Protein AF-A0A7W0VXK1-F1 (afdb_monomer)

Secondary structure (DSSP, 8-state):
---------------EEEEEEE---EEETTEEEE--TTS--EEEEGGG-SEEEEETTEEEEEETTEEEEEEESS-HHHHHHHHHHHGGGSTTPPP-SHHHHHHHHHHHHHHHHHHHTT-SS--PPPSEEETTEEEEEETTEEEETTTEEEEHHHHHHHHHTT-EEEEGGGEEEEHHHHHHHHHHHTS-HHHHHHHHHHHHHHHHHHHHHHHHHHHHS----

Sequence (221 aa):
MKGSYRKMGCDLPGQIYSVLPLSHVRAQGPWLTIAPRGGAVVRLDVRCLDHVVVGERGIELEAEGVVISLHLADDDEAIRNVANRLAPYTRTACIRTSEVYEDAKRLLEEHERCEAVGTSTPSRPPELLVETEVVSVIGEHLVVGESVAFLITEVNEYAIHGANLPLPGGRLLQAALARLVVVTAGRKTSETRAVLSRRIAAYEANALDATNSRSRDEPER

Solvent-accessible surface area (backbone atoms only — not comparable to full-atom values): 12312 Å² total; per-residue (Å²): 137,84,85,75,81,74,82,72,85,75,91,59,95,44,59,74,32,63,45,73,76,34,40,73,72,43,60,58,71,51,30,42,34,38,40,36,87,92,42,47,40,33,36,35,34,39,53,67,21,45,42,45,42,74,47,98,60,28,40,31,41,28,38,92,64,36,34,35,39,43,27,46,73,63,54,74,64,61,45,45,51,37,32,64,62,33,27,54,47,11,60,72,38,71,51,87,48,68,71,51,44,55,52,51,49,53,52,52,52,49,50,53,52,23,60,74,72,68,46,90,67,53,92,61,77,60,50,31,28,52,70,85,29,44,45,47,73,59,88,71,26,41,29,46,50,94,82,43,74,42,47,50,69,56,41,49,54,34,19,77,69,52,33,61,45,82,41,86,93,77,29,50,43,54,14,52,67,55,45,51,54,59,56,50,64,74,57,54,68,68,56,56,49,52,50,52,51,52,43,52,52,54,38,54,51,53,54,50,54,57,50,59,54,57,66,69,72,61,74,91,124

Radius of gyration: 19.41 Å; Cα contacts (8 Å, |Δi|>4): 362; chains: 1; bounding box: 37×44×73 Å

Foldseek 3Di:
DDDPPPCPDPPDPAAEFEADEFEDWADDQQWTWTDRVVAFIKIARQQLFQFWDADPQAIWTHHPSHIYGHHYPDDPVRRHVRRVNNGCSYLNHANDDVSSLVVLVVVLVQLVVCVVVVPPDRPPDQRMAGNNWGFADDPQWTDTHDPDIDGLVVLVVCRSVQHWDQDPPRHTHGSSSSVSRVRSNPDDSVVSSVSSVVSSVVVVVVVVVVVVVVVVPDDDD

Structure (mmCIF, N/CA/C/O backbone):
data_AF-A0A7W0VXK1-F1
#
_entry.id   AF-A0A7W0VXK1-F1
#
loop_
_atom_site.group_PDB
_atom_site.id
_atom_site.type_symbol
_atom_site.label_atom_id
_atom_site.label_alt_id
_atom_site.label_comp_id
_atom_site.label_asym_id
_atom_site.label_entity_id
_atom_site.label_seq_id
_atom_site.pdbx_PDB_ins_code
_atom_site.Cartn_x
_atom_site.Cartn_y
_atom_site.Cartn_z
_atom_site.occupancy
_atom_site.B_iso_or_equiv
_atom_site.auth_seq_id
_atom_site.auth_comp_id
_atom_site.auth_asym_id
_atom_site.auth_atom_id
_atom_site.pdbx_PDB_model_num
ATOM 1 N N . MET A 1 1 ? 4.353 -22.449 23.268 1.00 32.72 1 MET A N 1
ATOM 2 C CA . MET A 1 1 ? 3.055 -22.556 22.567 1.00 32.72 1 MET A CA 1
ATOM 3 C C . MET A 1 1 ? 3.185 -21.861 21.216 1.00 32.72 1 MET A C 1
ATOM 5 O O . MET A 1 1 ? 3.319 -20.648 21.189 1.00 32.72 1 MET A O 1
ATOM 9 N N . LYS A 1 2 ? 3.277 -22.617 20.113 1.00 30.44 2 LYS A N 1
ATOM 10 C CA . LYS A 1 2 ? 3.387 -22.073 18.747 1.00 30.44 2 LYS A CA 1
ATOM 11 C C . LYS A 1 2 ? 1.976 -21.966 18.163 1.00 30.44 2 LYS A C 1
ATOM 13 O O . LYS A 1 2 ? 1.366 -22.988 17.866 1.00 30.44 2 LYS A O 1
ATOM 18 N N . GLY A 1 3 ? 1.448 -20.748 18.060 1.00 27.75 3 GLY A N 1
ATOM 19 C CA . GLY A 1 3 ? 0.168 -20.477 17.404 1.00 27.75 3 GLY A CA 1
ATOM 20 C C . GLY A 1 3 ? 0.320 -20.607 15.893 1.00 27.75 3 GLY A C 1
ATOM 21 O O . GLY A 1 3 ? 0.751 -19.672 15.228 1.00 27.75 3 GLY A O 1
ATOM 22 N N . SER A 1 4 ? 0.015 -21.791 15.368 1.00 27.22 4 SER A N 1
ATOM 23 C CA . SER A 1 4 ? -0.123 -22.040 13.935 1.00 27.22 4 SER A CA 1
ATOM 24 C C . SER A 1 4 ? -1.417 -21.372 13.469 1.00 27.22 4 SER A C 1
ATOM 26 O O . SER A 1 4 ? -2.509 -21.863 13.756 1.00 27.22 4 SER A O 1
ATOM 28 N N . TYR A 1 5 ? -1.305 -20.225 12.796 1.00 33.69 5 TYR A N 1
ATOM 29 C CA . TYR A 1 5 ? -2.417 -19.677 12.026 1.00 33.69 5 TYR A CA 1
ATOM 30 C C . TYR A 1 5 ? -2.682 -20.647 10.873 1.00 33.69 5 TYR A C 1
ATOM 32 O O . TYR A 1 5 ? -1.953 -20.678 9.883 1.00 33.69 5 TYR A O 1
ATOM 40 N N . ARG A 1 6 ? -3.693 -21.507 11.044 1.00 33.69 6 ARG A N 1
ATOM 41 C CA . ARG A 1 6 ? -4.219 -22.336 9.961 1.00 33.69 6 ARG A CA 1
ATOM 42 C C . ARG A 1 6 ? -4.738 -21.401 8.877 1.00 33.69 6 ARG A C 1
ATOM 44 O O . ARG A 1 6 ? -5.674 -20.642 9.116 1.00 33.69 6 ARG A O 1
ATOM 51 N N . LYS A 1 7 ? -4.119 -21.501 7.703 1.00 38.12 7 LYS A N 1
ATOM 52 C CA . LYS A 1 7 ? -4.617 -21.026 6.413 1.00 38.12 7 LYS A CA 1
ATOM 53 C C . LYS A 1 7 ? -6.006 -21.655 6.218 1.00 38.12 7 LYS A C 1
ATOM 55 O O . LYS A 1 7 ? -6.118 -22.813 5.826 1.00 38.12 7 LYS A O 1
ATOM 60 N N . MET A 1 8 ? -7.058 -20.953 6.636 1.00 31.88 8 MET A N 1
ATOM 61 C CA . MET A 1 8 ? -8.423 -21.267 6.220 1.00 31.88 8 MET A CA 1
ATOM 62 C C . MET A 1 8 ? -8.490 -20.856 4.756 1.00 31.88 8 MET A C 1
ATOM 64 O O . MET A 1 8 ? -8.198 -19.708 4.434 1.00 31.88 8 MET A O 1
ATOM 68 N N . GLY A 1 9 ? -8.734 -21.837 3.889 1.00 36.44 9 GLY A N 1
ATOM 69 C CA . GLY A 1 9 ? -8.697 -21.680 2.445 1.00 36.44 9 GLY A CA 1
ATOM 70 C C . GLY A 1 9 ? -9.581 -20.533 1.979 1.00 36.44 9 GLY A C 1
ATOM 71 O O . GLY A 1 9 ? -10.801 -20.591 2.105 1.00 36.44 9 GLY A O 1
ATOM 72 N N . CYS A 1 10 ? -8.941 -19.518 1.412 1.00 30.58 10 CYS A N 1
ATOM 73 C CA . CYS A 1 10 ? -9.566 -18.636 0.449 1.00 30.58 10 CYS A CA 1
ATOM 74 C C . CYS A 1 10 ? -9.133 -19.141 -0.932 1.00 30.58 10 CYS A C 1
ATOM 76 O O . CYS A 1 10 ? -8.145 -18.668 -1.483 1.00 30.58 10 CYS A O 1
ATOM 78 N N . ASP A 1 11 ? -9.857 -20.129 -1.468 1.00 36.06 11 ASP A N 1
ATOM 79 C CA . ASP A 1 11 ? -9.888 -20.414 -2.909 1.00 36.06 11 ASP A CA 1
ATOM 80 C C . ASP A 1 11 ? -10.693 -19.298 -3.595 1.00 36.06 11 ASP A C 1
ATOM 82 O O . ASP A 1 11 ? -11.803 -19.499 -4.090 1.00 36.06 11 ASP A O 1
ATOM 86 N N . LEU A 1 12 ? -10.167 -18.076 -3.561 1.00 40.16 12 LEU A N 1
ATOM 87 C CA . LEU A 1 12 ? -10.613 -17.020 -4.458 1.00 40.16 12 LEU A CA 1
ATOM 88 C C . LEU A 1 12 ? -9.666 -17.044 -5.662 1.00 40.16 12 LEU A C 1
ATOM 90 O O . LEU A 1 12 ? -8.453 -17.121 -5.455 1.00 40.16 12 LEU A O 1
ATOM 94 N N . PRO A 1 13 ? -10.164 -16.987 -6.911 1.00 38.34 13 PRO A N 1
ATOM 95 C CA . PRO A 1 13 ? -9.323 -16.847 -8.094 1.00 38.34 13 PRO A CA 1
ATOM 96 C C . PRO A 1 13 ? -8.756 -15.420 -8.144 1.00 38.34 13 PRO A C 1
ATOM 98 O O . PRO A 1 13 ? -9.121 -14.614 -8.995 1.00 38.34 13 PRO A O 1
ATOM 101 N N . GLY A 1 14 ? -7.903 -15.084 -7.178 1.00 51.69 14 GLY A N 1
ATOM 102 C CA . GLY A 1 14 ? -7.133 -13.856 -7.175 1.00 51.69 14 GLY A CA 1
ATOM 103 C C . GLY A 1 14 ? -6.057 -13.956 -8.243 1.00 51.69 14 GLY A C 1
ATOM 104 O O . GLY A 1 14 ? -5.358 -14.966 -8.354 1.00 51.69 14 GLY A O 1
ATOM 105 N N . GLN A 1 15 ? -5.935 -12.922 -9.067 1.00 66.44 15 GLN A N 1
ATOM 106 C CA . GLN A 1 15 ? -4.860 -12.856 -10.044 1.00 66.44 15 GLN A CA 1
ATOM 107 C C . GLN A 1 15 ? -3.547 -12.634 -9.289 1.00 66.44 15 GLN A C 1
ATOM 109 O O . GLN A 1 15 ? -3.376 -11.598 -8.646 1.00 66.44 15 GLN A O 1
ATOM 114 N N . ILE A 1 16 ? -2.658 -13.632 -9.330 1.00 69.62 16 ILE A N 1
ATOM 115 C CA . ILE A 1 16 ? -1.352 -13.579 -8.671 1.00 69.62 16 ILE A CA 1
ATOM 116 C C . ILE A 1 16 ? -0.336 -13.000 -9.648 1.00 69.62 16 ILE A C 1
ATOM 118 O O . ILE A 1 16 ? -0.103 -13.564 -10.719 1.00 69.62 16 ILE A O 1
ATOM 122 N N . TYR A 1 17 ? 0.301 -11.904 -9.253 1.00 71.62 17 TYR A N 1
ATOM 123 C CA . TYR A 1 17 ? 1.394 -11.305 -10.008 1.00 71.62 17 TYR A CA 1
ATOM 124 C C . TYR A 1 17 ? 2.724 -11.538 -9.298 1.00 71.62 17 TYR A C 1
ATOM 126 O O . TYR A 1 17 ? 2.886 -11.197 -8.126 1.00 71.62 17 TYR A O 1
ATOM 134 N N . SER A 1 18 ? 3.687 -12.107 -10.024 1.00 66.31 18 SER A N 1
ATOM 135 C CA . SER A 1 18 ? 5.050 -12.303 -9.534 1.00 66.31 18 SER A CA 1
ATOM 136 C C . SER A 1 18 ? 5.904 -11.094 -9.875 1.00 66.31 18 SER A C 1
ATOM 138 O O . SER A 1 18 ? 5.941 -10.636 -11.016 1.00 66.31 18 SER A O 1
ATOM 140 N N . VAL A 1 19 ? 6.649 -10.624 -8.886 1.00 65.81 19 VAL A N 1
ATOM 141 C CA . VAL A 1 19 ? 7.561 -9.494 -9.020 1.00 65.81 19 VAL A CA 1
ATOM 142 C C . VAL A 1 19 ? 9.012 -9.985 -9.057 1.00 65.81 19 VAL A C 1
ATOM 144 O O . VAL A 1 19 ? 9.349 -10.959 -8.388 1.00 65.81 19 VAL A O 1
ATOM 147 N N . LEU A 1 20 ? 9.880 -9.348 -9.853 1.00 61.16 20 LEU A N 1
ATOM 148 C CA . LEU A 1 20 ? 11.311 -9.696 -9.903 1.00 61.16 20 LEU A CA 1
ATOM 149 C C . LEU A 1 20 ? 11.970 -9.536 -8.520 1.00 61.16 20 LEU A C 1
ATOM 151 O O . LEU A 1 20 ? 11.512 -8.688 -7.757 1.00 61.16 20 LEU A O 1
ATOM 155 N N . PRO A 1 21 ? 13.054 -10.276 -8.206 1.00 59.75 21 PRO A N 1
ATOM 156 C CA . PRO A 1 21 ? 13.720 -10.197 -6.911 1.00 59.75 21 PRO A CA 1
ATOM 157 C C . PRO A 1 21 ? 14.098 -8.762 -6.541 1.00 59.75 21 PRO A C 1
ATOM 159 O O . PRO A 1 21 ? 14.885 -8.105 -7.227 1.00 59.75 21 PRO A O 1
ATOM 162 N N . LEU A 1 22 ? 13.538 -8.285 -5.437 1.00 65.12 22 LEU A N 1
ATOM 163 C CA . LEU A 1 22 ? 13.798 -6.967 -4.887 1.00 65.12 22 LEU A CA 1
ATOM 164 C C . LEU A 1 22 ? 14.876 -7.066 -3.808 1.00 65.12 22 LEU A C 1
ATOM 166 O O . LEU A 1 22 ? 14.999 -8.061 -3.094 1.00 65.12 22 LEU A O 1
ATOM 170 N N . SER A 1 23 ? 15.678 -6.013 -3.706 1.00 63.59 23 SER A N 1
ATOM 171 C CA . SER A 1 23 ? 16.654 -5.825 -2.633 1.00 63.59 23 SER A CA 1
ATOM 172 C C . SER A 1 23 ? 16.265 -4.591 -1.822 1.00 63.59 23 SER A C 1
ATOM 174 O O . SER A 1 23 ? 15.632 -3.681 -2.356 1.00 63.59 23 SER A O 1
ATOM 176 N N . HIS A 1 24 ? 16.695 -4.530 -0.561 1.00 78.94 24 HIS A N 1
ATOM 177 C CA . HIS A 1 24 ? 16.541 -3.352 0.303 1.00 78.94 24 HIS A CA 1
ATOM 178 C C . HIS A 1 24 ? 15.084 -2.951 0.568 1.00 78.94 24 HIS A C 1
ATOM 180 O O . HIS A 1 24 ? 14.734 -1.769 0.506 1.00 78.94 24 HIS A O 1
ATOM 186 N N . VAL A 1 25 ? 14.239 -3.927 0.895 1.00 85.44 25 VAL A N 1
ATOM 187 C CA . VAL A 1 25 ? 12.860 -3.648 1.294 1.00 85.44 25 VAL A CA 1
ATOM 188 C C . VAL A 1 25 ? 12.800 -3.236 2.761 1.00 85.44 25 VAL A C 1
ATOM 190 O O . VAL A 1 25 ? 13.418 -3.853 3.628 1.00 85.44 25 VAL A O 1
ATOM 193 N N . ARG A 1 26 ? 12.083 -2.147 3.057 1.00 90.38 26 ARG A N 1
ATOM 194 C CA . ARG A 1 26 ? 11.989 -1.587 4.412 1.00 90.38 26 ARG A CA 1
ATOM 195 C C . ARG A 1 26 ? 10.575 -1.135 4.741 1.00 90.38 26 ARG A C 1
ATOM 197 O O . ARG A 1 26 ? 9.903 -0.530 3.915 1.00 90.38 26 ARG A O 1
ATOM 204 N N . ALA A 1 27 ? 10.174 -1.360 5.989 1.00 92.19 27 ALA A N 1
ATOM 205 C CA . ALA A 1 27 ? 8.977 -0.770 6.577 1.00 92.19 27 ALA A CA 1
ATOM 206 C C . ALA A 1 27 ? 9.331 0.509 7.356 1.00 92.19 27 ALA A C 1
ATOM 208 O O . ALA A 1 27 ? 10.213 0.488 8.228 1.00 92.19 27 ALA A O 1
ATOM 209 N N . GLN A 1 28 ? 8.625 1.606 7.080 1.00 91.75 28 GLN A N 1
ATOM 210 C CA . GLN A 1 28 ? 8.715 2.867 7.819 1.00 91.75 28 GLN A CA 1
ATOM 211 C C . GLN A 1 28 ? 7.309 3.419 8.089 1.00 91.75 28 GLN A C 1
ATOM 213 O O . GLN A 1 28 ? 6.702 4.065 7.234 1.00 91.75 28 GLN A O 1
ATOM 218 N N . GLY A 1 29 ? 6.789 3.157 9.292 1.00 90.06 29 GLY A N 1
ATOM 219 C CA . GLY A 1 29 ? 5.378 3.397 9.604 1.00 90.06 29 GLY A CA 1
ATOM 220 C C . GLY A 1 29 ? 4.485 2.622 8.622 1.00 90.06 29 GLY A C 1
ATOM 221 O O . GLY A 1 29 ? 4.743 1.436 8.411 1.00 90.06 29 GLY A O 1
ATOM 222 N N . PRO A 1 30 ? 3.509 3.272 7.961 1.00 93.44 30 PRO A N 1
ATOM 223 C CA . PRO A 1 30 ? 2.650 2.627 6.967 1.00 93.44 30 PRO A CA 1
ATOM 224 C C . PRO A 1 30 ? 3.318 2.449 5.590 1.00 93.44 30 PRO A C 1
ATOM 226 O O . PRO A 1 30 ? 2.698 1.924 4.670 1.00 93.44 30 PRO A O 1
ATOM 229 N N . TRP A 1 31 ? 4.561 2.898 5.403 1.00 94.44 31 TRP A N 1
ATOM 230 C CA . TRP A 1 31 ? 5.220 2.854 4.099 1.00 94.44 31 TRP A CA 1
ATOM 231 C C . TRP A 1 31 ? 6.070 1.601 3.930 1.00 94.44 31 TRP A C 1
ATOM 233 O O . TRP A 1 31 ? 6.993 1.349 4.711 1.00 94.44 31 TRP A O 1
ATOM 243 N N . LEU A 1 32 ? 5.802 0.870 2.853 1.00 94.19 32 LEU A N 1
ATOM 244 C CA . LEU A 1 32 ? 6.698 -0.123 2.282 1.00 94.19 32 LEU A CA 1
ATOM 245 C C . LEU A 1 32 ? 7.595 0.569 1.251 1.00 94.19 32 LEU A C 1
ATOM 247 O O . LEU A 1 32 ? 7.120 1.000 0.204 1.00 94.19 32 LEU A O 1
ATOM 251 N N . THR A 1 33 ? 8.889 0.665 1.537 1.00 92.50 33 THR A N 1
ATOM 252 C CA . THR A 1 33 ? 9.885 1.218 0.614 1.00 92.50 33 THR A CA 1
ATOM 253 C C . THR A 1 33 ? 10.655 0.086 -0.049 1.00 92.50 33 THR A C 1
ATOM 255 O O . THR A 1 33 ? 11.179 -0.795 0.634 1.00 92.50 33 THR A O 1
ATOM 258 N N . ILE A 1 34 ? 10.748 0.134 -1.373 1.00 89.25 34 ILE A N 1
ATOM 259 C CA . ILE A 1 34 ? 11.409 -0.848 -2.226 1.00 89.25 34 ILE A CA 1
ATOM 260 C C . ILE A 1 34 ? 12.458 -0.109 -3.059 1.00 89.25 34 ILE A C 1
ATOM 262 O O . ILE A 1 34 ? 12.121 0.810 -3.798 1.00 89.25 34 ILE A O 1
ATOM 266 N N . ALA A 1 35 ? 13.725 -0.507 -2.959 1.00 83.69 35 ALA A N 1
ATOM 267 C CA . ALA A 1 35 ? 14.817 0.099 -3.722 1.00 83.69 35 ALA A CA 1
ATOM 268 C C . ALA A 1 35 ? 15.513 -0.963 -4.598 1.00 83.69 35 ALA A C 1
ATOM 270 O O . ALA A 1 35 ? 16.551 -1.515 -4.204 1.00 83.69 35 ALA A O 1
ATOM 271 N N . PRO A 1 36 ? 14.944 -1.290 -5.777 1.00 72.19 36 PRO A N 1
ATOM 272 C CA . PRO A 1 36 ? 15.559 -2.237 -6.698 1.00 72.19 36 PRO A CA 1
ATOM 273 C C . PRO A 1 36 ? 16.927 -1.719 -7.159 1.00 72.19 36 PRO A C 1
ATOM 275 O O . PRO A 1 36 ? 17.118 -0.525 -7.393 1.00 72.19 36 PRO A O 1
ATOM 278 N N . ARG A 1 37 ? 17.907 -2.617 -7.308 1.00 67.19 37 ARG A N 1
ATOM 279 C CA . ARG A 1 37 ? 19.248 -2.231 -7.774 1.00 67.19 37 ARG A CA 1
ATOM 280 C C . ARG A 1 37 ? 19.161 -1.624 -9.176 1.00 67.19 37 ARG A C 1
ATOM 282 O O . ARG A 1 37 ? 18.742 -2.301 -10.107 1.00 67.19 37 ARG A O 1
ATOM 289 N N . GLY A 1 38 ? 19.579 -0.365 -9.313 1.00 68.25 38 GLY A N 1
ATOM 290 C CA . GLY A 1 38 ? 19.547 0.363 -10.587 1.00 68.25 38 GLY A CA 1
ATOM 291 C C . GLY A 1 38 ? 18.147 0.779 -11.054 1.00 68.25 38 GLY A C 1
ATOM 292 O O . GLY A 1 38 ? 18.020 1.281 -12.166 1.00 68.25 38 GLY A O 1
ATOM 293 N N . GLY A 1 39 ? 17.112 0.572 -10.234 1.00 71.19 39 GLY A N 1
ATOM 294 C CA . GLY A 1 39 ? 15.756 1.045 -10.497 1.00 71.19 39 GLY A CA 1
ATOM 295 C C . GLY A 1 39 ? 15.369 2.203 -9.580 1.00 71.19 39 GLY A C 1
ATOM 296 O O . GLY A 1 39 ? 16.126 2.590 -8.691 1.00 71.19 39 GLY A O 1
ATOM 297 N N . ALA A 1 40 ? 14.181 2.753 -9.815 1.00 82.19 40 ALA A N 1
ATOM 298 C CA . ALA A 1 40 ? 13.652 3.839 -9.003 1.00 82.19 40 ALA A CA 1
ATOM 299 C C . ALA A 1 40 ? 13.221 3.335 -7.618 1.00 82.19 40 ALA A C 1
ATOM 301 O O . ALA A 1 40 ? 12.677 2.234 -7.502 1.00 82.19 40 ALA A O 1
ATOM 302 N N . VAL A 1 41 ? 13.419 4.145 -6.579 1.00 89.31 41 VAL A N 1
ATOM 303 C CA . VAL A 1 41 ? 12.860 3.886 -5.250 1.00 89.31 41 VAL A CA 1
ATOM 304 C C . VAL A 1 41 ? 11.344 3.975 -5.335 1.00 89.31 41 VAL A C 1
ATOM 306 O O . VAL A 1 41 ? 10.791 4.997 -5.723 1.00 89.31 41 VAL A O 1
ATOM 309 N N . VAL A 1 42 ? 10.655 2.913 -4.942 1.00 91.12 42 VAL A N 1
ATOM 310 C CA . VAL A 1 42 ? 9.195 2.861 -4.907 1.00 91.12 42 VAL A CA 1
ATOM 311 C C . VAL A 1 42 ? 8.733 2.870 -3.457 1.00 91.12 42 VAL A C 1
AT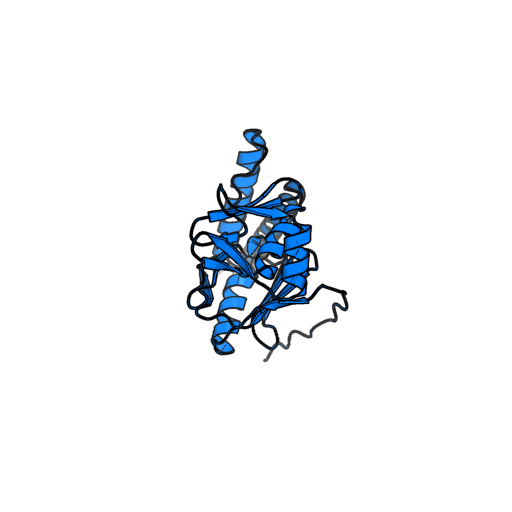OM 313 O O . VAL A 1 42 ? 9.277 2.144 -2.626 1.00 91.12 42 VAL A O 1
ATOM 316 N N . ARG A 1 43 ? 7.730 3.686 -3.129 1.00 93.75 43 ARG A N 1
ATOM 317 C CA . ARG A 1 43 ? 7.104 3.700 -1.800 1.00 93.75 43 ARG A CA 1
ATOM 318 C C . ARG A 1 43 ? 5.616 3.435 -1.936 1.00 93.75 43 ARG A C 1
ATOM 320 O O . ARG A 1 43 ? 4.928 4.196 -2.603 1.00 93.75 43 ARG A O 1
ATOM 327 N N . LEU A 1 44 ? 5.138 2.381 -1.290 1.00 93.88 44 LEU A N 1
ATOM 328 C CA . LEU A 1 44 ? 3.736 1.979 -1.262 1.00 93.88 44 LEU A CA 1
ATOM 329 C C . LEU A 1 44 ? 3.157 2.253 0.127 1.00 93.88 44 LEU A C 1
ATOM 331 O O . LEU A 1 44 ? 3.734 1.838 1.135 1.00 93.88 44 LEU A O 1
ATOM 335 N N . ASP A 1 45 ? 2.016 2.927 0.181 1.00 93.69 45 ASP A N 1
ATOM 336 C CA . ASP A 1 45 ? 1.257 3.103 1.414 1.00 93.69 45 ASP A CA 1
ATOM 337 C C . ASP A 1 45 ? 0.398 1.861 1.678 1.00 93.69 45 ASP A C 1
ATOM 339 O O . ASP A 1 45 ? -0.628 1.654 1.031 1.00 93.69 45 ASP A O 1
ATOM 343 N N . VAL A 1 46 ? 0.765 1.029 2.655 1.00 94.38 46 VAL A N 1
ATOM 344 C CA . VAL A 1 46 ? 0.060 -0.243 2.898 1.00 94.38 46 VAL A CA 1
ATOM 345 C C . VAL A 1 46 ? -1.354 -0.067 3.449 1.00 94.38 46 VAL A C 1
ATOM 347 O O . VAL A 1 46 ? -2.108 -1.034 3.521 1.00 94.38 46 VAL A O 1
ATOM 350 N N . ARG A 1 47 ? -1.759 1.157 3.801 1.00 91.69 47 ARG A N 1
ATOM 351 C CA . ARG A 1 47 ? -3.143 1.465 4.187 1.00 91.69 47 ARG A CA 1
ATOM 352 C C . ARG A 1 47 ? -4.107 1.366 3.006 1.00 91.69 47 ARG A C 1
ATOM 354 O O . ARG A 1 47 ? -5.310 1.232 3.219 1.00 91.69 47 ARG A O 1
ATOM 361 N N . CYS A 1 48 ? -3.598 1.417 1.769 1.00 89.25 48 CYS A N 1
ATOM 362 C CA . CYS A 1 48 ? -4.393 1.114 0.580 1.00 89.25 48 CYS A CA 1
ATOM 363 C C . CYS A 1 48 ? -4.594 -0.394 0.362 1.00 89.25 48 CYS A C 1
ATOM 365 O O . CYS A 1 48 ? -5.441 -0.770 -0.439 1.00 89.25 48 CYS A O 1
ATOM 367 N N . LEU A 1 49 ? -3.880 -1.259 1.085 1.00 93.06 49 LEU A N 1
ATOM 368 C CA . LEU A 1 49 ? -3.990 -2.710 0.956 1.00 93.06 49 LEU A CA 1
ATOM 369 C C . LEU A 1 49 ? -5.028 -3.273 1.925 1.00 93.06 49 LEU A C 1
ATOM 371 O O . LEU A 1 49 ? -5.210 -2.755 3.030 1.00 93.06 49 LEU A O 1
ATOM 375 N N . ASP A 1 50 ? -5.673 -4.364 1.530 1.00 92.81 50 ASP A N 1
ATOM 376 C CA . ASP A 1 50 ? -6.517 -5.155 2.423 1.00 92.81 50 ASP A CA 1
ATOM 377 C C . ASP A 1 50 ? -5.654 -5.941 3.403 1.00 92.81 50 ASP A C 1
ATOM 379 O O . ASP A 1 50 ? -5.868 -5.851 4.613 1.00 92.81 50 ASP A O 1
ATOM 383 N N . HIS A 1 51 ? -4.620 -6.614 2.888 1.00 93.62 51 HIS A N 1
ATOM 384 C CA . HIS A 1 51 ? -3.727 -7.452 3.676 1.00 93.62 51 HIS A CA 1
ATOM 385 C C . HIS A 1 51 ? -2.267 -7.346 3.225 1.00 93.62 51 HIS A C 1
ATOM 387 O O . HIS A 1 51 ? -1.951 -7.088 2.064 1.00 93.62 51 HIS A O 1
ATOM 393 N N . VAL A 1 52 ? -1.372 -7.593 4.181 1.00 95.25 52 VAL A N 1
ATOM 394 C CA . VAL A 1 52 ? 0.057 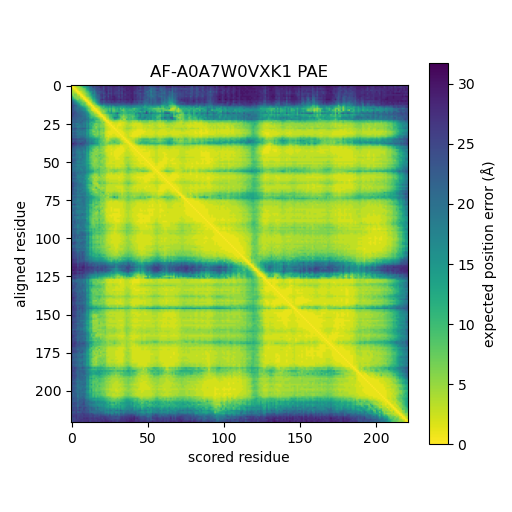-7.822 3.964 1.00 95.25 52 VAL A CA 1
ATOM 395 C C . VAL A 1 52 ? 0.422 -9.061 4.762 1.00 95.25 52 VAL A C 1
ATOM 397 O O . VAL A 1 52 ? 0.287 -9.068 5.989 1.00 95.25 52 VAL A O 1
ATOM 400 N N . VAL A 1 53 ? 0.862 -10.112 4.075 1.00 93.88 53 VAL A N 1
ATOM 401 C CA . VAL A 1 53 ? 1.209 -11.394 4.699 1.00 93.88 53 VAL A CA 1
ATOM 402 C C . VAL A 1 53 ? 2.547 -11.912 4.189 1.00 93.88 53 VAL A C 1
ATOM 404 O O . VAL A 1 53 ? 3.067 -11.481 3.163 1.00 93.88 53 VAL A O 1
ATOM 407 N N . VAL A 1 54 ? 3.137 -12.833 4.944 1.00 93.19 54 VAL A N 1
ATOM 408 C CA . VAL A 1 54 ? 4.364 -13.522 4.539 1.00 93.19 54 VAL A CA 1
ATOM 409 C C . VAL A 1 54 ? 3.969 -14.683 3.635 1.00 93.19 54 VAL A C 1
ATOM 411 O O . VAL A 1 54 ? 3.255 -15.585 4.076 1.00 93.19 54 VAL A O 1
ATOM 414 N N . GLY A 1 55 ? 4.424 -14.634 2.387 1.00 87.81 55 GLY A N 1
ATOM 415 C CA . GLY A 1 55 ? 4.253 -15.695 1.400 1.00 87.81 55 GLY A CA 1
ATOM 416 C C . GLY A 1 55 ? 5.410 -16.694 1.423 1.00 87.81 55 GLY A C 1
ATOM 417 O O . GLY A 1 55 ? 6.345 -16.582 2.215 1.00 87.81 55 GLY A O 1
ATOM 418 N N . GLU A 1 56 ? 5.382 -17.669 0.514 1.00 83.44 56 GLU A N 1
ATOM 419 C CA . GLU A 1 56 ? 6.416 -18.719 0.443 1.00 83.44 56 GLU A CA 1
ATOM 420 C C . GLU A 1 56 ? 7.805 -18.196 0.050 1.00 83.44 56 GLU A C 1
ATOM 422 O O . GLU A 1 56 ? 8.813 -18.822 0.366 1.00 83.44 56 GLU A O 1
ATOM 427 N N . ARG A 1 57 ? 7.865 -17.081 -0.687 1.00 77.75 57 ARG A N 1
ATOM 428 C CA . ARG A 1 57 ? 9.104 -16.540 -1.278 1.00 77.75 57 ARG A CA 1
ATOM 429 C C . ARG A 1 57 ? 9.290 -15.039 -1.034 1.00 77.75 57 ARG A C 1
ATOM 431 O O . ARG A 1 57 ? 10.058 -14.395 -1.748 1.00 77.75 57 ARG A O 1
ATOM 438 N N . GLY A 1 58 ? 8.553 -14.472 -0.078 1.00 88.69 58 GLY A N 1
ATOM 439 C CA . GLY A 1 58 ? 8.586 -13.039 0.202 1.00 88.69 58 GLY A CA 1
ATOM 440 C C . GLY A 1 58 ? 7.309 -12.514 0.848 1.00 88.69 58 GLY A C 1
ATOM 441 O O . GLY A 1 58 ? 6.775 -13.129 1.769 1.00 88.69 58 GLY A O 1
ATOM 442 N N . ILE A 1 59 ? 6.837 -11.357 0.385 1.00 91.69 59 ILE A N 1
ATOM 443 C CA . ILE A 1 59 ? 5.657 -10.677 0.939 1.00 91.69 59 ILE A CA 1
ATOM 444 C C . ILE A 1 59 ? 4.528 -10.721 -0.084 1.00 91.69 59 ILE A C 1
ATOM 446 O O . ILE A 1 59 ? 4.731 -10.380 -1.245 1.00 91.69 59 ILE A O 1
ATOM 450 N N . GLU A 1 60 ? 3.338 -11.106 0.355 1.00 93.81 60 GLU A N 1
ATOM 451 C CA . GLU A 1 60 ? 2.114 -11.027 -0.436 1.00 93.81 60 GLU A CA 1
ATOM 452 C C . GLU A 1 60 ? 1.340 -9.771 -0.030 1.00 93.81 60 GLU A C 1
ATOM 454 O O . GLU A 1 60 ? 1.048 -9.547 1.150 1.00 93.81 60 GLU A O 1
ATOM 459 N N . LEU A 1 61 ? 1.054 -8.933 -1.022 1.00 94.06 61 LEU A N 1
ATOM 460 C CA . LEU A 1 61 ? 0.264 -7.715 -0.900 1.00 94.06 61 LEU A CA 1
ATOM 461 C C . LEU A 1 61 ? -1.092 -7.959 -1.547 1.00 94.06 61 LEU A C 1
ATOM 463 O O . LEU A 1 61 ? -1.141 -8.342 -2.714 1.00 94.06 61 LEU A O 1
ATOM 467 N N . GLU A 1 62 ? -2.174 -7.715 -0.822 1.00 93.12 62 GLU A N 1
ATOM 468 C CA . GLU A 1 62 ? -3.525 -7.933 -1.333 1.00 93.12 62 GLU A CA 1
ATOM 469 C C . GLU A 1 62 ? -4.326 -6.633 -1.352 1.00 93.12 62 GLU A C 1
ATOM 471 O O . GLU A 1 62 ? -4.353 -5.901 -0.360 1.00 93.12 62 GLU A O 1
ATOM 476 N N . ALA A 1 63 ? -5.000 -6.361 -2.468 1.00 91.00 63 ALA A N 1
ATOM 477 C CA . ALA A 1 63 ? -5.977 -5.285 -2.591 1.00 91.00 63 ALA A CA 1
ATOM 478 C C . ALA A 1 63 ? -7.068 -5.661 -3.602 1.00 91.00 63 ALA A C 1
ATOM 480 O O . ALA A 1 63 ? -6.756 -6.027 -4.733 1.00 91.00 63 ALA A O 1
ATOM 481 N N . GLU A 1 64 ? -8.341 -5.548 -3.215 1.00 87.38 64 GLU A N 1
ATOM 482 C CA . GLU A 1 64 ? -9.503 -5.826 -4.082 1.00 87.38 64 GLU A CA 1
ATOM 483 C C . GLU A 1 64 ? -9.441 -7.213 -4.756 1.00 87.38 64 GLU A C 1
ATOM 485 O O . GLU A 1 64 ? -9.767 -7.377 -5.932 1.00 87.38 64 GLU A O 1
ATOM 490 N N . GLY A 1 65 ? -8.964 -8.225 -4.023 1.00 86.69 65 GLY A N 1
ATOM 491 C CA . GLY A 1 65 ? -8.806 -9.593 -4.531 1.00 86.69 65 GLY A CA 1
ATOM 492 C C . GLY A 1 65 ? -7.641 -9.792 -5.512 1.00 86.69 65 GLY A C 1
ATOM 493 O O . GLY A 1 65 ? -7.450 -10.902 -6.010 1.00 86.69 65 GLY A O 1
ATOM 494 N N . VAL A 1 66 ? -6.842 -8.758 -5.789 1.00 88.75 66 VAL A N 1
ATOM 495 C CA . VAL A 1 66 ? -5.560 -8.890 -6.491 1.00 88.75 66 VAL A CA 1
ATOM 496 C C . VAL A 1 66 ? -4.457 -9.150 -5.479 1.00 88.75 66 VAL A C 1
ATOM 498 O O . VAL A 1 66 ? -4.309 -8.396 -4.518 1.00 88.75 66 VAL A O 1
ATOM 501 N N . VAL A 1 67 ? -3.656 -10.189 -5.729 1.00 91.50 67 VAL A N 1
ATOM 502 C CA . VAL A 1 67 ? -2.524 -10.572 -4.879 1.00 91.50 67 VAL A CA 1
ATOM 503 C C . VAL A 1 67 ? -1.223 -10.370 -5.643 1.00 91.50 67 VAL A C 1
ATOM 505 O O . VAL A 1 67 ? -1.048 -10.844 -6.765 1.00 91.50 67 VAL A O 1
ATOM 508 N N . ILE A 1 68 ? -0.277 -9.677 -5.023 1.00 90.31 68 ILE A N 1
ATOM 509 C CA . ILE A 1 68 ? 1.047 -9.431 -5.585 1.00 90.31 68 ILE A CA 1
ATOM 510 C C . ILE A 1 68 ? 2.094 -10.042 -4.681 1.00 90.31 68 ILE A C 1
ATOM 512 O O . ILE A 1 68 ? 2.239 -9.650 -3.524 1.00 90.31 68 ILE A O 1
ATOM 516 N N . SER A 1 69 ? 2.860 -10.973 -5.237 1.00 90.06 69 SER A N 1
ATOM 517 C CA . SER A 1 69 ? 3.966 -11.626 -4.553 1.00 90.06 69 SER A CA 1
ATOM 518 C C . SER A 1 69 ? 5.260 -10.866 -4.834 1.00 90.06 69 SER A C 1
ATOM 520 O O . SER A 1 69 ? 5.833 -10.936 -5.926 1.00 90.06 69 SER A O 1
ATOM 522 N N . LEU A 1 70 ? 5.736 -10.134 -3.828 1.00 87.38 70 LEU A N 1
ATOM 523 C CA . LEU A 1 70 ? 7.051 -9.509 -3.826 1.00 87.38 70 LEU A CA 1
ATOM 524 C C . LEU A 1 70 ? 8.104 -10.548 -3.469 1.00 87.38 70 LEU A C 1
ATOM 526 O O . LEU A 1 70 ? 8.209 -10.950 -2.312 1.00 87.38 70 LEU A O 1
ATOM 530 N N . HIS A 1 71 ? 8.904 -10.951 -4.452 1.00 84.56 71 HIS A N 1
ATOM 531 C CA . HIS A 1 71 ? 10.053 -11.813 -4.214 1.00 84.56 71 HIS A CA 1
ATOM 532 C C . HIS A 1 71 ? 11.183 -10.987 -3.615 1.00 84.56 71 HIS A C 1
ATOM 534 O O . HIS A 1 71 ? 11.682 -10.061 -4.255 1.00 84.56 71 HIS A O 1
ATOM 540 N N . LEU A 1 72 ? 11.579 -11.307 -2.387 1.00 81.31 72 LEU A N 1
ATOM 541 C CA . LEU A 1 72 ? 12.644 -10.595 -1.687 1.00 81.31 72 LEU A CA 1
ATOM 542 C C . LEU A 1 72 ? 13.902 -11.460 -1.674 1.00 81.31 72 LEU A C 1
ATOM 544 O O . LEU A 1 72 ? 13.825 -12.667 -1.467 1.00 81.31 72 LEU A O 1
ATOM 548 N N . ALA A 1 73 ? 15.055 -10.841 -1.924 1.00 80.44 73 ALA A N 1
ATOM 549 C CA . ALA A 1 73 ? 16.353 -11.507 -1.793 1.00 80.44 73 ALA A CA 1
ATOM 550 C C . ALA A 1 73 ? 16.852 -11.558 -0.333 1.00 80.44 73 ALA A C 1
ATOM 552 O O . ALA A 1 73 ? 17.893 -12.157 -0.065 1.00 80.44 73 ALA A O 1
ATOM 553 N N . ASP A 1 74 ? 16.139 -10.890 0.577 1.00 80.44 74 ASP A N 1
ATOM 554 C CA . ASP A 1 74 ? 16.409 -10.872 2.013 1.00 80.44 74 ASP A CA 1
ATOM 555 C C . ASP A 1 74 ? 16.052 -12.224 2.666 1.00 80.44 74 ASP A C 1
ATOM 557 O O . ASP A 1 74 ? 15.336 -13.042 2.089 1.00 80.44 74 ASP A O 1
ATOM 561 N N . ASP A 1 75 ? 16.548 -12.471 3.879 1.00 84.69 75 ASP A N 1
ATOM 562 C CA . ASP A 1 75 ? 16.234 -13.695 4.619 1.00 84.69 75 ASP A CA 1
ATOM 563 C C . ASP A 1 75 ? 14.794 -13.712 5.179 1.00 84.69 75 ASP A C 1
ATOM 565 O O . ASP A 1 75 ? 14.141 -12.679 5.357 1.00 84.69 75 ASP A O 1
ATOM 569 N N . ASP A 1 76 ? 14.298 -14.909 5.509 1.00 88.31 76 ASP A N 1
ATOM 570 C CA . ASP A 1 76 ? 12.939 -15.118 6.026 1.00 88.31 76 ASP A CA 1
ATOM 571 C C . ASP A 1 76 ? 12.627 -14.318 7.304 1.00 88.31 76 ASP A C 1
ATOM 573 O O . ASP A 1 76 ? 11.460 -14.042 7.601 1.00 88.31 76 ASP A O 1
ATOM 577 N N . GLU A 1 77 ? 13.624 -14.007 8.136 1.00 89.50 77 GLU A N 1
ATOM 578 C CA . GLU A 1 77 ? 13.424 -13.205 9.345 1.00 89.50 77 GLU A CA 1
ATOM 579 C C . GLU A 1 77 ? 13.209 -11.733 8.988 1.00 89.50 77 GLU A C 1
ATOM 581 O O . GLU A 1 77 ? 12.248 -11.126 9.470 1.00 89.50 77 GLU A O 1
ATOM 586 N N . ALA A 1 78 ? 14.021 -11.185 8.084 1.00 87.88 78 ALA A N 1
ATOM 587 C CA . ALA A 1 78 ? 13.848 -9.840 7.550 1.00 87.88 78 ALA A CA 1
ATOM 588 C C . ALA A 1 78 ? 12.484 -9.674 6.857 1.00 87.88 78 ALA A C 1
ATOM 590 O O . ALA A 1 78 ? 11.756 -8.721 7.155 1.00 87.88 78 ALA A O 1
ATOM 591 N N . ILE A 1 79 ? 12.090 -10.637 6.016 1.00 90.19 79 ILE A N 1
ATOM 592 C CA . ILE A 1 79 ? 10.781 -10.669 5.341 1.00 90.19 79 ILE A CA 1
ATOM 593 C C . ILE A 1 79 ? 9.645 -10.639 6.373 1.00 90.19 79 ILE A C 1
ATOM 595 O O . ILE A 1 79 ? 8.742 -9.799 6.297 1.00 90.19 79 ILE A O 1
ATOM 599 N N . ARG A 1 80 ? 9.706 -11.522 7.381 1.00 93.00 80 ARG A N 1
ATOM 600 C CA . ARG A 1 80 ? 8.713 -11.573 8.467 1.00 93.00 80 ARG A CA 1
ATOM 601 C C . ARG A 1 80 ? 8.651 -10.272 9.250 1.00 93.00 80 ARG A C 1
ATOM 603 O O . ARG A 1 80 ? 7.559 -9.821 9.582 1.00 93.00 80 ARG A O 1
ATOM 610 N N . ASN A 1 81 ? 9.796 -9.669 9.552 1.00 92.56 81 ASN A N 1
ATOM 611 C CA . ASN A 1 81 ? 9.857 -8.414 10.289 1.00 92.56 81 ASN A CA 1
ATOM 612 C C . ASN A 1 81 ? 9.171 -7.281 9.510 1.00 92.56 81 ASN A C 1
ATOM 614 O O . ASN A 1 81 ? 8.315 -6.587 10.057 1.00 92.56 81 ASN A O 1
ATOM 618 N N . VAL A 1 82 ? 9.473 -7.138 8.216 1.00 93.19 82 VAL A N 1
ATOM 619 C CA . VAL A 1 82 ? 8.822 -6.141 7.353 1.00 93.19 82 VAL A CA 1
ATOM 620 C C . VAL A 1 82 ? 7.308 -6.360 7.312 1.00 93.19 82 VAL A C 1
ATOM 622 O O . VAL A 1 82 ? 6.558 -5.428 7.605 1.00 93.19 82 VAL A O 1
ATOM 625 N N . ALA A 1 83 ? 6.849 -7.581 7.024 1.00 94.62 83 ALA A N 1
ATOM 626 C CA . ALA A 1 83 ? 5.420 -7.883 6.954 1.00 94.62 83 ALA A CA 1
ATOM 627 C C . ALA A 1 83 ? 4.703 -7.618 8.291 1.00 94.62 83 ALA A C 1
ATOM 629 O O . ALA A 1 83 ? 3.668 -6.957 8.312 1.00 94.62 83 ALA A O 1
ATOM 630 N N . ASN A 1 84 ? 5.280 -8.045 9.421 1.00 94.62 84 ASN A N 1
ATOM 631 C CA . ASN A 1 84 ? 4.695 -7.842 10.751 1.00 94.62 84 ASN A CA 1
ATOM 632 C C . ASN A 1 84 ? 4.605 -6.365 11.151 1.00 94.62 84 ASN A C 1
ATOM 634 O O . ASN A 1 84 ? 3.683 -5.987 11.872 1.00 94.62 84 ASN A O 1
ATOM 638 N N . ARG A 1 85 ? 5.547 -5.529 10.701 1.00 95.25 85 ARG A N 1
ATOM 639 C CA . ARG A 1 85 ? 5.511 -4.081 10.954 1.00 95.25 85 ARG A CA 1
ATOM 640 C C . ARG A 1 85 ? 4.452 -3.369 10.113 1.00 95.25 85 ARG A C 1
ATOM 642 O O . ARG A 1 85 ? 3.896 -2.380 10.574 1.00 95.25 85 ARG A O 1
ATOM 649 N N . LEU A 1 86 ? 4.161 -3.869 8.912 1.00 95.88 86 LEU A N 1
ATOM 650 C CA . LEU A 1 86 ? 3.202 -3.264 7.981 1.00 95.88 86 LEU A CA 1
ATOM 651 C C . LEU A 1 86 ? 1.767 -3.750 8.192 1.00 95.88 86 LEU A C 1
ATOM 653 O O . LEU A 1 86 ? 0.833 -2.957 8.088 1.00 95.88 86 LEU A O 1
ATOM 657 N N . ALA A 1 87 ? 1.583 -5.031 8.523 1.00 95.88 87 ALA A N 1
ATOM 658 C CA . ALA A 1 87 ? 0.272 -5.660 8.658 1.00 95.88 87 ALA A CA 1
ATOM 659 C C . ALA A 1 87 ? -0.727 -4.868 9.530 1.00 95.88 87 ALA A C 1
ATOM 661 O O . ALA A 1 87 ? -1.875 -4.738 9.104 1.00 95.88 87 ALA A O 1
ATOM 662 N N . PRO A 1 88 ? -0.351 -4.268 10.682 1.00 96.25 88 PRO A N 1
ATOM 663 C CA . PRO A 1 88 ? -1.287 -3.499 11.509 1.00 96.25 88 PRO A CA 1
ATOM 664 C C . PRO A 1 88 ? -1.922 -2.286 10.810 1.00 96.25 88 PRO A C 1
ATOM 666 O O . PRO A 1 88 ? -3.037 -1.898 11.160 1.00 96.25 88 PRO A O 1
ATOM 669 N N . TYR A 1 89 ? -1.241 -1.699 9.822 1.00 94.75 89 TYR A N 1
ATOM 670 C CA . TYR A 1 89 ? -1.726 -0.522 9.095 1.00 94.75 89 TYR A CA 1
ATOM 671 C C . TYR A 1 89 ? -2.697 -0.872 7.961 1.00 94.75 89 TYR A C 1
ATOM 673 O O . TYR A 1 89 ? -3.433 -0.000 7.502 1.00 94.75 89 TYR A O 1
ATOM 681 N N . THR A 1 90 ? -2.748 -2.137 7.536 1.00 94.31 90 THR A N 1
ATOM 682 C CA . THR A 1 90 ? -3.629 -2.583 6.445 1.00 94.31 90 THR A CA 1
ATOM 683 C C . THR A 1 90 ? -5.105 -2.395 6.779 1.00 94.31 90 THR A C 1
ATOM 685 O O . THR A 1 90 ? -5.508 -2.304 7.945 1.00 94.31 90 THR A O 1
ATOM 688 N N . ARG A 1 91 ? -5.935 -2.302 5.742 1.00 91.38 91 ARG A N 1
ATOM 689 C CA . ARG A 1 91 ? -7.327 -1.862 5.842 1.00 91.38 91 ARG A CA 1
ATOM 690 C C . ARG A 1 91 ? -8.189 -2.771 6.707 1.00 91.38 91 ARG A C 1
ATOM 692 O O . ARG A 1 91 ? -9.079 -2.267 7.384 1.00 91.38 91 ARG A O 1
ATOM 699 N N . THR A 1 92 ? -7.946 -4.076 6.718 1.00 89.69 92 THR A N 1
ATOM 700 C CA . THR A 1 92 ? -8.764 -5.024 7.491 1.00 89.69 92 THR A CA 1
ATOM 701 C C . THR A 1 92 ? -8.178 -5.332 8.868 1.00 89.69 92 THR A C 1
ATOM 703 O O . THR A 1 92 ? -8.796 -6.058 9.648 1.00 89.69 92 THR A O 1
ATOM 706 N N . ALA A 1 93 ? -6.969 -4.854 9.174 1.00 92.81 93 ALA A N 1
ATOM 707 C CA . ALA A 1 93 ? -6.296 -5.207 10.412 1.00 92.81 93 ALA A CA 1
ATOM 708 C C . ALA A 1 93 ? -6.992 -4.585 11.627 1.00 92.81 93 ALA A C 1
ATOM 710 O O . ALA A 1 93 ? -7.340 -3.399 11.647 1.00 92.81 93 ALA A O 1
ATOM 711 N N . CYS A 1 94 ? -7.147 -5.374 12.688 1.00 91.81 94 CYS A N 1
ATOM 712 C CA . CYS A 1 94 ? -7.562 -4.837 13.976 1.00 91.81 94 CYS A CA 1
ATOM 713 C C . CYS A 1 94 ? -6.492 -3.873 14.501 1.00 91.81 94 CYS A C 1
ATOM 715 O O . CYS A 1 94 ? -5.307 -4.209 14.533 1.00 91.81 94 CYS A O 1
ATOM 717 N N . ILE A 1 95 ? -6.920 -2.704 14.970 1.00 93.44 95 ILE A N 1
ATOM 718 C CA . ILE A 1 95 ? -6.036 -1.760 15.649 1.00 93.44 95 ILE A CA 1
ATOM 719 C C . ILE A 1 95 ? -5.716 -2.337 17.032 1.00 93.44 95 ILE A C 1
ATOM 721 O O . ILE A 1 95 ? -6.622 -2.676 17.792 1.00 93.44 95 ILE A O 1
ATOM 725 N N . ARG A 1 96 ? -4.427 -2.510 17.333 1.00 91.25 96 ARG A N 1
ATOM 726 C CA . ARG A 1 96 ? -3.947 -3.114 18.594 1.00 91.25 96 ARG A CA 1
ATOM 727 C C . ARG A 1 96 ? -2.950 -2.249 19.355 1.00 91.25 96 ARG A C 1
ATOM 729 O O . ARG A 1 96 ? -2.586 -2.593 20.473 1.00 91.25 96 AR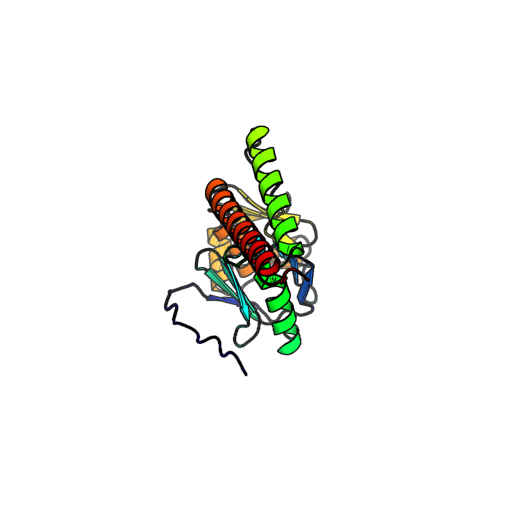G A O 1
ATOM 736 N N . THR A 1 97 ? -2.489 -1.160 18.753 1.00 91.44 97 THR A N 1
ATOM 737 C CA . THR A 1 97 ? -1.496 -0.258 19.335 1.00 91.44 97 THR A CA 1
ATOM 738 C C . THR A 1 97 ? -1.991 1.176 19.231 1.00 91.44 97 THR A C 1
ATOM 740 O O . THR A 1 97 ? -2.738 1.516 18.310 1.00 91.44 97 THR A O 1
ATOM 743 N N . SER A 1 98 ? -1.550 2.023 20.161 1.00 92.62 98 SER A N 1
ATOM 744 C CA . SER A 1 98 ? -1.848 3.456 20.133 1.00 92.62 98 SER A CA 1
ATOM 745 C C . SER A 1 98 ? -1.302 4.120 18.870 1.00 92.62 98 SER A C 1
ATOM 747 O O . SER A 1 98 ? -1.993 4.923 18.268 1.00 92.62 98 SER A O 1
ATOM 749 N N . GLU A 1 99 ? -0.111 3.735 18.407 1.00 93.12 99 GLU A N 1
ATOM 750 C CA . GLU A 1 99 ? 0.486 4.273 17.177 1.00 93.12 99 GLU A CA 1
ATOM 751 C C . GLU A 1 99 ? -0.430 4.111 15.953 1.00 93.12 99 GLU A C 1
ATOM 753 O O . GLU A 1 99 ? -0.648 5.063 15.205 1.00 93.12 99 GLU A O 1
ATOM 758 N N . VAL A 1 100 ? -0.998 2.916 15.760 1.00 94.31 100 VAL A N 1
ATOM 759 C CA . VAL A 1 100 ? -1.903 2.632 14.635 1.00 94.31 100 VAL A CA 1
ATOM 760 C C . VAL A 1 100 ? -3.244 3.342 14.824 1.00 94.31 100 VAL A C 1
ATOM 762 O O . VAL A 1 100 ? -3.855 3.776 13.852 1.00 94.31 100 VAL A O 1
ATOM 765 N N . TYR A 1 101 ? -3.703 3.482 16.067 1.00 95.06 101 TYR A N 1
ATOM 766 C CA . TYR A 1 101 ? -4.913 4.231 16.393 1.00 95.06 101 TYR A CA 1
ATOM 767 C C . TYR A 1 101 ? -4.776 5.729 16.087 1.00 95.06 101 TYR A C 1
ATOM 769 O O . TYR A 1 101 ? -5.655 6.288 15.438 1.00 95.06 101 TYR A O 1
ATOM 777 N N . GLU A 1 102 ? -3.676 6.366 16.492 1.00 94.50 102 GLU A N 1
ATOM 778 C CA . GLU A 1 102 ? -3.421 7.784 16.213 1.00 94.50 102 GLU A CA 1
ATOM 779 C C . GLU A 1 102 ? -3.257 8.036 14.707 1.00 94.50 102 GLU A C 1
ATOM 781 O O . GLU A 1 102 ? -3.789 9.009 14.174 1.00 94.50 102 GLU A O 1
ATOM 786 N N . ASP A 1 103 ? -2.583 7.127 13.988 1.00 92.25 103 ASP A N 1
ATOM 787 C CA . ASP A 1 103 ? -2.522 7.180 12.522 1.00 92.25 103 ASP A CA 1
ATOM 788 C C . ASP A 1 103 ? -3.920 7.082 11.893 1.00 92.25 103 ASP A C 1
ATOM 790 O O . ASP A 1 103 ? -4.270 7.891 11.032 1.00 92.25 103 ASP A O 1
ATOM 794 N N . ALA A 1 104 ? -4.745 6.142 12.364 1.00 92.19 104 ALA A N 1
ATOM 795 C CA . ALA A 1 104 ? -6.111 5.968 11.890 1.00 92.19 104 ALA A CA 1
ATOM 796 C C . ALA A 1 104 ? -6.990 7.197 12.175 1.00 92.19 104 ALA A C 1
ATOM 798 O O . ALA A 1 104 ? -7.749 7.614 11.299 1.00 92.19 104 ALA A O 1
ATOM 799 N N . LYS A 1 105 ? -6.879 7.802 13.365 1.00 93.19 105 LYS A N 1
ATOM 800 C CA . LYS A 1 105 ? -7.608 9.029 13.716 1.00 93.19 105 LYS A CA 1
ATOM 801 C C . LYS A 1 105 ? -7.214 10.197 12.830 1.00 93.19 105 LYS A C 1
ATOM 803 O O . LYS A 1 105 ? -8.093 10.817 12.240 1.00 93.19 105 LYS A O 1
ATOM 808 N N . ARG A 1 106 ? -5.911 10.429 12.654 1.00 90.62 106 ARG A N 1
ATOM 809 C CA . ARG A 1 106 ? -5.404 11.480 11.764 1.00 90.62 106 ARG A CA 1
ATOM 810 C C . ARG A 1 106 ? -5.968 11.346 10.347 1.00 90.62 106 ARG A C 1
ATOM 812 O O . ARG A 1 106 ? -6.414 12.332 9.772 1.00 90.62 106 ARG A O 1
ATOM 819 N N . LEU A 1 107 ? -5.995 10.131 9.799 1.00 88.00 107 LEU A N 1
ATOM 820 C CA . LEU A 1 107 ? -6.557 9.880 8.468 1.00 88.00 107 LEU A CA 1
ATOM 821 C C . LEU A 1 107 ? -8.063 10.145 8.409 1.00 88.00 107 LEU A C 1
ATOM 823 O O . LEU A 1 107 ? -8.554 10.686 7.420 1.00 88.00 107 LEU A O 1
ATOM 827 N N . LEU A 1 108 ? -8.809 9.767 9.452 1.00 89.31 108 LEU A N 1
ATOM 828 C CA . LEU A 1 108 ? -10.245 10.027 9.514 1.00 89.31 108 LEU A CA 1
ATOM 829 C C . LEU A 1 108 ? -10.526 11.536 9.527 1.00 89.31 108 LEU A C 1
ATOM 831 O O . LEU A 1 108 ? -11.363 12.004 8.758 1.00 89.31 108 LEU A O 1
ATOM 835 N N . GLU A 1 109 ? -9.780 12.295 10.328 1.00 88.50 109 GLU A N 1
ATOM 836 C CA . GLU A 1 109 ? -9.875 13.758 10.391 1.00 88.50 109 GLU A CA 1
ATOM 837 C C . GLU A 1 109 ? -9.514 14.422 9.054 1.00 88.50 109 GLU A C 1
ATOM 839 O O . GLU A 1 109 ? -10.161 15.384 8.637 1.00 88.50 109 GLU A O 1
ATOM 844 N N . GLU A 1 110 ? -8.498 13.913 8.351 1.00 84.25 110 GLU A N 1
ATOM 845 C CA . GLU A 1 110 ? -8.136 14.377 7.008 1.00 84.25 110 GLU A CA 1
ATOM 846 C C . GLU A 1 110 ? -9.270 14.141 6.003 1.00 84.25 110 GLU A C 1
ATOM 848 O O . GLU A 1 110 ? -9.599 15.044 5.228 1.00 84.25 110 GLU A O 1
ATOM 853 N N . HIS A 1 111 ? -9.914 12.970 6.044 1.00 81.31 111 HIS A N 1
ATOM 854 C CA . HIS A 1 111 ? -11.080 12.674 5.211 1.00 81.31 111 HIS A CA 1
ATOM 855 C C . HIS A 1 111 ? -12.247 13.630 5.490 1.00 81.31 111 HIS A C 1
ATOM 857 O O . HIS A 1 111 ? -12.831 14.169 4.550 1.00 81.31 111 HIS A O 1
ATOM 863 N N . GLU A 1 112 ? -12.557 13.885 6.761 1.00 83.81 112 GLU A N 1
ATOM 864 C CA . GLU A 1 112 ? -13.644 14.785 7.167 1.00 83.81 112 GLU A CA 1
ATOM 865 C C . GLU A 1 112 ? -13.371 16.238 6.776 1.00 83.81 112 GLU A C 1
ATOM 867 O O . GLU A 1 112 ? -14.258 16.937 6.280 1.00 83.81 112 GLU A O 1
ATOM 872 N N . ARG A 1 113 ? -12.120 16.684 6.921 1.00 81.69 113 ARG A N 1
ATOM 873 C CA . ARG A 1 113 ? -11.695 18.018 6.491 1.00 81.69 113 ARG A CA 1
ATOM 874 C C . ARG A 1 113 ? -11.858 18.200 4.983 1.00 81.69 113 ARG A C 1
ATOM 876 O O . ARG A 1 113 ? -12.323 19.249 4.550 1.00 81.69 113 ARG A O 1
ATOM 883 N N . CYS A 1 114 ? -11.496 17.197 4.186 1.00 71.31 114 CYS A N 1
ATOM 884 C CA . CYS A 1 114 ? -11.603 17.282 2.729 1.00 71.31 114 CYS A CA 1
ATOM 885 C C . CYS A 1 114 ? -13.061 17.304 2.247 1.00 71.31 114 CYS A C 1
ATOM 887 O O . CYS A 1 114 ? -13.374 18.037 1.310 1.00 71.31 114 CYS A O 1
ATOM 889 N N . GLU A 1 115 ? -13.958 16.560 2.903 1.00 72.75 115 GLU A N 1
ATOM 890 C CA . GLU A 1 115 ? -15.396 16.627 2.609 1.00 72.75 115 GLU A CA 1
ATOM 891 C C . GLU A 1 115 ? -15.977 18.012 2.925 1.00 72.75 115 GLU A C 1
ATOM 893 O O . GLU A 1 115 ? -16.735 18.556 2.123 1.00 72.75 115 GLU A O 1
ATOM 898 N N . ALA A 1 116 ? -15.582 18.619 4.048 1.00 71.12 116 ALA A N 1
ATOM 899 C CA . ALA A 1 116 ? -16.080 19.932 4.462 1.00 71.12 116 ALA A CA 1
ATOM 900 C C . ALA A 1 116 ? -15.686 21.070 3.503 1.00 71.12 116 ALA A C 1
ATOM 902 O O . ALA A 1 116 ? -16.434 22.034 3.345 1.00 71.12 116 ALA A O 1
ATOM 903 N N . VAL A 1 117 ? -14.523 20.966 2.854 1.00 71.44 117 VAL A N 1
ATOM 904 C CA . VAL A 1 117 ? -14.010 21.987 1.920 1.00 71.44 117 VAL A CA 1
ATOM 905 C C . VAL A 1 117 ? -14.586 21.808 0.502 1.00 71.44 117 VAL A C 1
ATOM 907 O O . VAL A 1 117 ? -14.404 22.669 -0.354 1.00 71.44 117 VAL A O 1
ATOM 910 N N . GLY A 1 118 ? -15.315 20.718 0.226 1.00 58.38 118 GLY A N 1
ATOM 911 C CA . GLY A 1 118 ? -15.875 20.443 -1.103 1.00 58.38 118 GLY A CA 1
ATOM 912 C C . GLY A 1 118 ? -14.817 20.134 -2.172 1.00 58.38 118 GLY A C 1
ATOM 913 O O . GLY A 1 118 ? -15.139 20.032 -3.356 1.00 58.38 118 GLY A O 1
ATOM 914 N N . THR A 1 119 ? -13.553 19.963 -1.777 1.00 53.25 119 THR A N 1
ATOM 915 C CA . THR A 1 119 ? -12.475 19.497 -2.652 1.00 53.25 119 THR A CA 1
ATOM 916 C C . THR A 1 119 ? -12.665 18.009 -2.916 1.00 53.25 119 THR A C 1
ATOM 918 O O . THR A 1 119 ? -12.524 17.187 -2.014 1.00 53.25 119 THR A O 1
ATOM 921 N N . SER A 1 120 ? -12.999 17.658 -4.159 1.00 49.97 120 SER A N 1
ATOM 922 C CA . SER A 1 120 ? -13.357 16.291 -4.574 1.00 49.97 120 SER A CA 1
ATOM 923 C C . SER A 1 120 ? -12.210 15.282 -4.478 1.00 49.97 120 SER A C 1
ATOM 925 O O . SER A 1 120 ? -12.441 14.076 -4.509 1.00 49.97 120 SER A O 1
ATOM 927 N N . THR A 1 121 ? -10.976 15.756 -4.344 1.00 48.28 121 THR A N 1
ATOM 928 C CA . THR A 1 121 ? -9.809 14.930 -4.055 1.00 48.28 121 THR A CA 1
ATOM 929 C C . THR A 1 121 ? -9.423 15.149 -2.604 1.00 48.28 121 THR A C 1
ATOM 931 O O . THR A 1 121 ? -8.875 16.212 -2.292 1.00 48.28 121 THR A O 1
ATOM 934 N N . PRO A 1 122 ? -9.681 14.187 -1.697 1.00 46.94 122 PRO A N 1
ATOM 935 C CA . PRO A 1 122 ? -9.004 14.219 -0.417 1.00 46.94 122 PRO A CA 1
ATOM 936 C C . PRO A 1 122 ? -7.502 14.315 -0.682 1.00 46.94 122 PRO A C 1
ATOM 938 O O . PRO A 1 122 ? -7.001 13.664 -1.602 1.00 46.94 122 PRO A O 1
ATOM 941 N N . SER A 1 123 ? -6.784 15.104 0.120 1.00 49.25 123 SER A N 1
ATOM 942 C CA . SER A 1 123 ? -5.318 15.063 0.203 1.00 49.25 123 SER A CA 1
ATOM 943 C C . SER A 1 123 ? -4.891 13.728 0.828 1.00 49.25 123 SER A C 1
ATOM 945 O O . SER A 1 123 ? -4.245 13.679 1.871 1.00 49.25 123 SER A O 1
ATOM 947 N N . ARG A 1 124 ? -5.339 12.624 0.231 1.00 59.31 124 ARG A N 1
ATOM 948 C CA . ARG A 1 124 ? -5.002 11.274 0.623 1.00 59.31 124 ARG A CA 1
ATOM 949 C C . ARG A 1 124 ? -3.498 11.127 0.402 1.00 59.31 124 ARG A C 1
ATOM 951 O O . ARG A 1 124 ? -3.008 11.568 -0.643 1.00 59.31 124 ARG A O 1
ATOM 958 N N . PRO A 1 125 ? -2.759 10.523 1.343 1.00 60.38 125 PRO A N 1
ATOM 959 C CA . PRO A 1 125 ? -1.386 10.144 1.064 1.00 60.38 125 PRO A CA 1
ATOM 960 C C . PRO A 1 125 ? -1.359 9.315 -0.232 1.00 60.38 125 PRO A C 1
ATOM 962 O O . PRO A 1 125 ? -2.232 8.462 -0.426 1.00 60.38 125 PRO A O 1
ATOM 965 N N . PRO A 1 126 ? -0.420 9.601 -1.148 1.00 65.00 126 PRO A N 1
ATOM 966 C CA . PRO A 1 126 ? -0.362 8.913 -2.427 1.00 65.00 126 PRO A CA 1
ATOM 967 C C . PRO A 1 126 ? -0.199 7.415 -2.185 1.00 65.00 126 PRO A C 1
ATOM 969 O O . PRO A 1 126 ? 0.643 7.005 -1.390 1.00 65.00 126 PRO A O 1
ATOM 972 N N . GLU A 1 127 ? -1.010 6.599 -2.857 1.00 84.31 127 GLU A N 1
ATOM 973 C CA . GLU A 1 127 ? -0.979 5.145 -2.662 1.00 84.31 127 GLU A CA 1
ATOM 974 C C . GLU A 1 127 ? 0.386 4.576 -3.053 1.00 84.31 127 GLU A C 1
ATOM 976 O O . GLU A 1 127 ? 0.901 3.678 -2.389 1.00 84.31 127 GLU A O 1
ATOM 981 N N . LEU A 1 128 ? 1.000 5.158 -4.085 1.00 91.88 128 LEU A N 1
ATOM 982 C CA . LEU A 1 128 ? 2.296 4.765 -4.603 1.00 91.88 128 LEU A CA 1
ATOM 983 C C . LEU A 1 128 ? 3.091 5.999 -5.047 1.00 91.88 128 LEU A C 1
ATOM 985 O O . LEU A 1 128 ? 2.574 6.889 -5.726 1.00 91.88 128 LEU A O 1
ATOM 989 N N . LEU A 1 129 ? 4.366 6.024 -4.675 1.00 92.69 129 LEU A N 1
ATOM 990 C CA . LEU A 1 129 ? 5.355 7.002 -5.114 1.00 92.69 129 LEU A CA 1
ATOM 991 C C . LEU A 1 129 ? 6.480 6.296 -5.863 1.00 92.69 129 LEU A C 1
ATOM 993 O O . LEU A 1 129 ? 6.961 5.255 -5.411 1.00 92.69 129 LEU A O 1
ATOM 997 N N . VAL A 1 130 ? 6.942 6.905 -6.951 1.00 91.88 130 VAL A N 1
ATOM 998 C CA . VAL A 1 130 ? 8.185 6.537 -7.636 1.00 91.88 130 VAL A CA 1
ATOM 999 C C . VAL A 1 130 ? 9.164 7.692 -7.490 1.00 91.88 130 VAL A C 1
ATOM 1001 O O . VAL A 1 130 ? 8.963 8.758 -8.062 1.00 91.88 130 VAL A O 1
ATOM 1004 N N . GLU A 1 131 ? 10.215 7.491 -6.703 1.00 89.69 131 GLU A N 1
ATOM 1005 C CA . GLU A 1 131 ? 11.071 8.541 -6.148 1.00 89.69 131 GLU A CA 1
ATOM 1006 C C . GLU A 1 131 ? 10.235 9.568 -5.368 1.00 89.69 131 GLU A C 1
ATOM 1008 O O . GLU A 1 131 ? 9.907 9.373 -4.194 1.00 89.69 131 GLU A O 1
ATOM 1013 N N . THR A 1 132 ? 9.842 10.642 -6.047 1.00 89.50 132 THR A N 1
ATOM 1014 C CA . THR A 1 132 ? 9.007 11.735 -5.540 1.00 89.50 132 THR A CA 1
ATOM 1015 C C . THR A 1 132 ? 7.723 11.916 -6.349 1.00 89.50 132 THR A C 1
ATOM 1017 O O . THR A 1 132 ? 6.905 12.766 -6.009 1.00 89.50 132 THR A O 1
ATOM 1020 N N . GLU A 1 133 ? 7.547 11.155 -7.429 1.00 92.31 133 GLU A N 1
ATOM 1021 C CA . GLU A 1 133 ? 6.419 11.272 -8.347 1.00 92.31 133 GLU A CA 1
ATOM 1022 C C . GLU A 1 133 ? 5.235 10.445 -7.848 1.00 92.31 133 GLU A C 1
ATOM 1024 O O . GLU A 1 133 ? 5.370 9.257 -7.548 1.00 92.31 133 GLU A O 1
ATOM 1029 N N . VAL A 1 134 ? 4.065 11.077 -7.772 1.00 92.00 134 VAL A N 1
ATOM 1030 C CA . VAL A 1 134 ? 2.813 10.412 -7.401 1.00 92.00 134 VAL A CA 1
ATOM 1031 C C . VAL A 1 134 ? 2.326 9.557 -8.557 1.00 92.00 134 VAL A C 1
ATOM 1033 O O . VAL A 1 134 ? 2.249 10.027 -9.691 1.00 92.00 134 VAL A O 1
ATOM 1036 N N . VAL A 1 135 ? 1.963 8.313 -8.250 1.00 92.94 135 VAL A N 1
ATOM 1037 C CA . VAL A 1 135 ? 1.209 7.461 -9.166 1.00 92.94 135 VAL A CA 1
ATOM 1038 C C . VAL A 1 135 ? -0.272 7.599 -8.840 1.00 92.94 135 VAL A C 1
ATOM 1040 O O . VAL A 1 135 ? -0.686 7.419 -7.695 1.00 92.94 135 VAL A O 1
ATOM 1043 N N . SER A 1 136 ? -1.071 7.941 -9.842 1.00 91.62 136 SER A N 1
ATOM 1044 C CA . SER A 1 136 ? -2.511 8.160 -9.702 1.00 91.62 136 SER A CA 1
ATOM 1045 C C . SER A 1 136 ? -3.266 7.641 -10.921 1.00 91.62 136 SER A C 1
ATOM 1047 O O . SER A 1 136 ? -2.663 7.322 -11.944 1.00 91.62 136 SER A O 1
ATOM 1049 N N . VAL A 1 137 ? -4.589 7.538 -10.816 1.00 91.56 137 VAL A N 1
ATOM 1050 C CA . VAL A 1 137 ? -5.459 7.167 -11.936 1.00 91.56 137 VAL A CA 1
ATOM 1051 C C . VAL A 1 137 ? -6.302 8.370 -12.330 1.00 91.56 137 VAL A C 1
ATOM 1053 O O . VAL A 1 137 ? -6.962 8.971 -11.482 1.00 91.56 137 VAL A O 1
ATOM 1056 N N . ILE A 1 138 ? -6.287 8.710 -13.618 1.00 90.50 138 ILE A N 1
ATOM 1057 C CA . ILE A 1 138 ? -7.082 9.792 -14.202 1.00 90.50 138 ILE A CA 1
ATOM 1058 C C . ILE A 1 138 ? -7.822 9.236 -15.420 1.00 90.50 138 ILE A C 1
ATOM 1060 O O . ILE A 1 138 ? -7.233 9.001 -16.477 1.00 90.50 138 ILE A O 1
ATOM 1064 N N . GLY A 1 139 ? -9.130 9.017 -15.267 1.00 90.69 139 GLY A N 1
ATOM 1065 C CA . GLY A 1 139 ? -9.937 8.334 -16.280 1.00 90.69 139 GLY A CA 1
ATOM 1066 C C . GLY A 1 139 ? -9.380 6.938 -16.570 1.00 90.69 139 GLY A C 1
ATOM 1067 O O . GLY A 1 139 ? -9.162 6.157 -15.652 1.00 90.69 139 GLY A O 1
ATOM 1068 N N . GLU A 1 140 ? -9.097 6.660 -17.842 1.00 94.69 140 GLU A N 1
ATOM 1069 C CA . GLU A 1 140 ? -8.567 5.368 -18.313 1.00 94.69 140 GLU A CA 1
ATOM 1070 C C . GLU A 1 140 ? -7.031 5.260 -18.261 1.00 94.69 140 GLU A C 1
ATOM 1072 O O . GLU A 1 140 ? -6.447 4.339 -18.839 1.00 94.69 140 GLU A O 1
ATOM 1077 N N . HIS A 1 141 ? -6.358 6.211 -17.605 1.00 95.44 141 HIS A N 1
ATOM 1078 C CA . HIS A 1 141 ? -4.900 6.287 -17.579 1.00 95.44 141 HIS A CA 1
ATOM 1079 C C . HIS A 1 141 ? -4.345 6.186 -16.162 1.00 95.44 141 HIS A C 1
ATOM 1081 O O . HIS A 1 141 ? -4.847 6.817 -15.231 1.00 95.44 141 HIS A O 1
ATOM 1087 N N . LEU A 1 142 ? -3.247 5.445 -16.027 1.00 95.44 142 LEU A N 1
ATOM 1088 C CA . LEU A 1 142 ? -2.349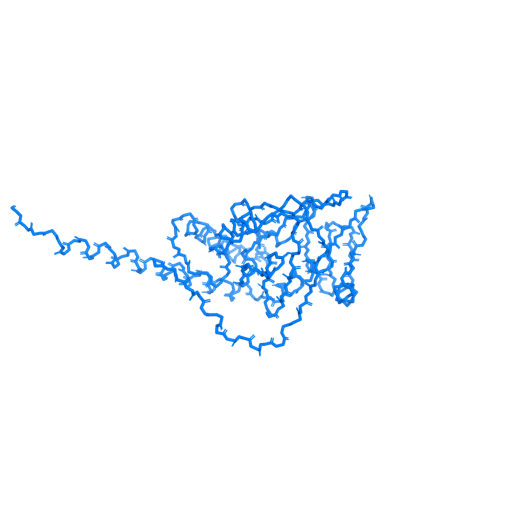 5.526 -14.885 1.00 95.44 142 LEU A CA 1
ATOM 1089 C C . LEU A 1 142 ? -1.294 6.594 -15.174 1.00 95.44 142 LEU A C 1
ATOM 1091 O O . LEU A 1 142 ? -0.549 6.485 -16.146 1.00 95.44 142 LEU A O 1
ATOM 1095 N N . VAL A 1 143 ? -1.234 7.615 -14.329 1.00 95.00 143 VAL A N 1
ATOM 1096 C CA . VAL A 1 143 ? -0.338 8.763 -14.467 1.00 95.00 143 VAL A CA 1
ATOM 1097 C C . VAL A 1 143 ? 0.761 8.678 -13.415 1.00 95.00 143 VAL A C 1
ATOM 1099 O O . VAL A 1 143 ? 0.473 8.464 -12.238 1.00 95.00 143 VAL A O 1
ATOM 1102 N N . VAL A 1 144 ? 2.014 8.852 -13.838 1.00 93.38 144 VAL A N 1
ATOM 1103 C CA . VAL A 1 144 ? 3.197 8.942 -12.970 1.00 93.38 144 VAL A CA 1
ATOM 1104 C C . VAL A 1 144 ? 3.769 10.354 -13.086 1.00 93.38 144 VAL A C 1
ATOM 1106 O O . VAL A 1 144 ? 4.256 10.751 -14.147 1.00 93.38 144 VAL A O 1
ATOM 1109 N N . GLY A 1 145 ? 3.699 11.118 -11.995 1.00 90.31 145 GLY A N 1
ATOM 1110 C CA . GLY A 1 145 ? 4.100 12.524 -11.995 1.00 90.31 145 GLY A CA 1
ATOM 1111 C C . GLY A 1 145 ? 3.196 13.374 -12.893 1.00 90.31 145 GLY A C 1
ATOM 1112 O O . GLY A 1 145 ? 1.986 13.177 -12.925 1.00 90.31 145 GLY A O 1
ATOM 1113 N N . GLU A 1 146 ? 3.777 14.332 -13.615 1.00 86.06 146 GLU A N 1
ATOM 1114 C CA . GLU A 1 146 ? 3.019 15.254 -14.482 1.00 86.06 146 GLU A CA 1
ATOM 1115 C C . GLU A 1 146 ? 3.032 14.861 -15.966 1.00 86.06 146 GLU A C 1
ATOM 1117 O O . GLU A 1 146 ? 2.223 15.359 -16.745 1.00 86.06 146 GLU A O 1
ATOM 1122 N N . SER A 1 147 ? 3.969 14.005 -16.382 1.00 84.88 147 SER A N 1
ATOM 1123 C CA . SER A 1 147 ? 4.337 13.869 -17.802 1.00 84.88 147 SER A CA 1
ATOM 1124 C C . SER A 1 147 ? 4.194 12.465 -18.379 1.00 84.88 147 SER A C 1
ATOM 1126 O O . SER A 1 147 ? 4.269 12.304 -19.597 1.00 84.88 147 SER A O 1
ATOM 1128 N N . VAL A 1 148 ? 3.982 11.448 -17.542 1.00 94.75 148 VAL A N 1
ATOM 1129 C CA . VAL A 1 148 ? 3.948 10.051 -17.980 1.00 94.75 148 VAL A CA 1
ATOM 1130 C C . VAL A 1 148 ? 2.564 9.480 -17.733 1.00 94.75 148 VAL A C 1
ATOM 1132 O O . VAL A 1 148 ? 2.075 9.512 -16.607 1.00 94.75 148 VAL A O 1
ATOM 1135 N N . ALA A 1 149 ? 1.951 8.926 -18.774 1.00 96.12 149 ALA A N 1
ATOM 1136 C CA . ALA A 1 149 ? 0.658 8.266 -18.690 1.00 96.12 149 ALA A CA 1
ATOM 1137 C C . ALA A 1 149 ? 0.686 6.946 -19.463 1.00 96.12 149 ALA A C 1
ATOM 1139 O O . ALA A 1 149 ? 1.208 6.891 -20.575 1.00 96.12 149 ALA A O 1
ATOM 1140 N N . PHE A 1 150 ? 0.094 5.909 -18.879 1.00 97.31 150 PHE A N 1
ATOM 1141 C CA . PHE A 1 150 ? -0.111 4.599 -19.495 1.00 97.31 150 PHE A CA 1
ATOM 1142 C C . PHE A 1 150 ? -1.599 4.289 -19.523 1.00 97.31 150 PHE A C 1
ATOM 1144 O O . PHE A 1 150 ? -2.315 4.619 -18.575 1.00 97.31 150 PHE A O 1
ATOM 1151 N N . LEU A 1 151 ? -2.070 3.617 -20.570 1.00 97.38 151 LEU A N 1
ATOM 1152 C CA . LEU A 1 151 ? -3.434 3.093 -20.571 1.00 97.38 151 LEU A CA 1
ATOM 1153 C C . LEU A 1 151 ? -3.561 1.997 -19.512 1.00 97.38 151 LEU A C 1
ATOM 1155 O O . LEU A 1 151 ? -2.673 1.158 -19.367 1.00 97.38 151 LEU A O 1
ATOM 1159 N N . ILE A 1 152 ? -4.686 1.947 -18.798 1.00 95.69 152 ILE A N 1
ATOM 1160 C CA . ILE A 1 152 ? -4.928 0.884 -17.808 1.00 95.69 152 ILE A CA 1
ATOM 1161 C C . ILE A 1 152 ? -4.827 -0.509 -18.449 1.00 95.69 152 ILE A C 1
ATOM 1163 O O . ILE A 1 152 ? -4.292 -1.435 -17.838 1.00 95.69 152 ILE A O 1
ATOM 1167 N N . THR A 1 153 ? -5.293 -0.664 -19.691 1.00 96.12 153 THR A N 1
ATOM 1168 C CA . THR A 1 153 ? -5.168 -1.919 -20.448 1.00 96.12 153 THR A CA 1
ATOM 1169 C C . THR A 1 153 ? -3.709 -2.320 -20.655 1.00 96.12 153 THR A C 1
ATOM 1171 O O . THR A 1 153 ? -3.371 -3.480 -20.448 1.00 96.12 153 THR A O 1
ATOM 1174 N N . GLU A 1 154 ? -2.835 -1.361 -20.958 1.00 96.44 154 GLU A N 1
ATOM 1175 C CA . GLU A 1 154 ? -1.394 -1.589 -21.101 1.00 96.44 154 GLU A CA 1
ATOM 1176 C C . GLU A 1 154 ? -0.762 -1.981 -19.759 1.00 96.44 154 GLU A C 1
ATOM 1178 O O . GLU A 1 154 ? -0.036 -2.970 -19.678 1.00 96.44 154 GLU A O 1
ATOM 1183 N N . VAL A 1 155 ? -1.093 -1.275 -18.670 1.00 95.19 155 VAL A N 1
ATOM 1184 C CA . VAL A 1 155 ? -0.611 -1.630 -17.322 1.00 95.19 155 VAL A CA 1
ATOM 1185 C C . VAL A 1 155 ? -0.991 -3.069 -16.967 1.00 95.19 155 VAL A C 1
ATOM 1187 O O . VAL A 1 155 ? -0.165 -3.810 -16.431 1.00 95.19 155 VAL A O 1
ATOM 1190 N N . ASN A 1 156 ? -2.216 -3.485 -17.297 1.00 93.06 156 ASN A N 1
ATOM 1191 C CA . ASN A 1 156 ? -2.686 -4.849 -17.067 1.00 93.06 156 ASN A CA 1
ATOM 1192 C C . ASN A 1 156 ? -1.887 -5.877 -17.878 1.00 93.06 156 ASN A C 1
ATOM 1194 O O . ASN A 1 156 ? -1.475 -6.892 -17.319 1.00 93.06 156 ASN A O 1
ATOM 1198 N N . GLU A 1 157 ? -1.648 -5.620 -19.165 1.00 94.00 157 GLU A N 1
ATOM 1199 C CA . GLU A 1 157 ? -0.856 -6.500 -20.031 1.00 94.00 157 GLU A CA 1
ATOM 1200 C C . GLU A 1 157 ? 0.572 -6.668 -19.500 1.00 94.00 157 GLU A C 1
ATOM 1202 O O . GLU A 1 157 ? 1.041 -7.794 -19.313 1.00 94.00 157 GLU A O 1
ATOM 1207 N N . TYR A 1 158 ? 1.243 -5.566 -19.156 1.00 94.00 158 TYR A N 1
ATOM 1208 C CA . TYR A 1 158 ? 2.582 -5.625 -18.572 1.00 94.00 158 TYR A CA 1
ATOM 1209 C C . TYR A 1 158 ? 2.588 -6.384 -17.242 1.00 94.00 158 TYR A C 1
ATOM 1211 O O . TYR A 1 158 ? 3.483 -7.199 -17.008 1.00 94.00 158 TYR A O 1
ATOM 1219 N N . ALA A 1 159 ? 1.594 -6.157 -16.377 1.00 91.38 159 ALA A N 1
ATOM 1220 C CA . ALA A 1 159 ? 1.494 -6.853 -15.099 1.00 91.38 159 ALA A CA 1
ATOM 1221 C C . ALA A 1 159 ? 1.341 -8.367 -15.299 1.00 91.38 159 ALA A C 1
ATOM 1223 O O . ALA A 1 159 ? 2.063 -9.132 -14.663 1.00 91.38 159 ALA A O 1
ATOM 1224 N N . ILE A 1 160 ? 0.473 -8.801 -16.224 1.00 89.69 160 ILE A N 1
ATOM 1225 C CA . ILE A 1 160 ? 0.250 -10.222 -16.555 1.00 89.69 160 ILE A CA 1
ATOM 1226 C C . ILE A 1 160 ? 1.552 -10.908 -16.971 1.00 89.69 160 ILE A C 1
ATOM 1228 O O . ILE A 1 160 ? 1.791 -12.058 -16.608 1.00 89.69 160 ILE A O 1
ATOM 1232 N N . HIS A 1 161 ? 2.413 -10.194 -17.691 1.00 89.69 161 HIS A N 1
ATOM 1233 C CA . HIS A 1 161 ? 3.698 -10.711 -18.148 1.00 89.69 161 HIS A CA 1
ATOM 1234 C C . HIS A 1 161 ? 4.850 -10.509 -17.150 1.00 89.69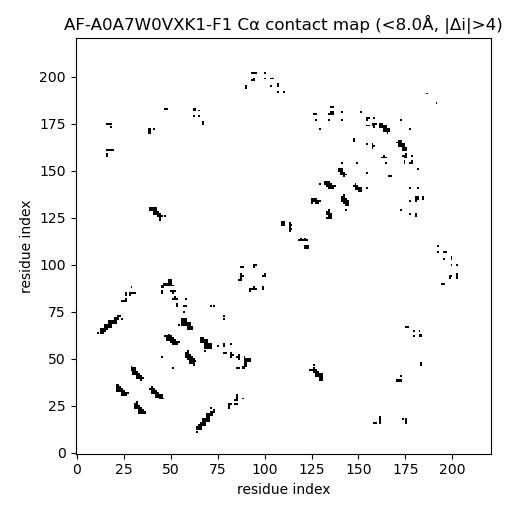 161 HIS A C 1
ATOM 1236 O O . HIS A 1 161 ? 5.988 -10.856 -17.464 1.00 89.69 161 HIS A O 1
ATOM 1242 N N . GLY A 1 162 ? 4.589 -9.962 -15.956 1.00 87.12 162 GLY A N 1
ATOM 1243 C CA . GLY A 1 162 ? 5.626 -9.662 -14.962 1.00 87.12 162 GLY A CA 1
ATOM 1244 C C . GLY A 1 162 ? 6.630 -8.601 -15.436 1.00 87.12 162 GLY A C 1
ATOM 1245 O O . GLY A 1 162 ? 7.785 -8.603 -15.009 1.00 87.12 162 GLY A O 1
ATOM 1246 N N . ALA A 1 163 ? 6.212 -7.725 -16.350 1.00 90.06 163 ALA A N 1
ATOM 1247 C CA . ALA A 1 163 ? 7.053 -6.723 -16.986 1.00 90.06 163 ALA A CA 1
ATOM 1248 C C . ALA A 1 163 ? 7.094 -5.395 -16.206 1.00 90.06 163 ALA A C 1
ATOM 1250 O O . ALA A 1 163 ? 6.317 -5.139 -15.279 1.00 90.06 163 ALA A O 1
ATOM 1251 N N . ASN A 1 164 ? 8.023 -4.526 -16.608 1.00 91.38 164 ASN A N 1
ATOM 1252 C CA . ASN A 1 164 ? 8.169 -3.182 -16.060 1.00 91.38 164 ASN A CA 1
ATOM 1253 C C . ASN A 1 164 ? 7.625 -2.139 -17.037 1.00 91.38 164 ASN A C 1
ATOM 1255 O O . ASN A 1 164 ? 7.928 -2.200 -18.226 1.00 91.38 164 ASN A O 1
ATOM 1259 N N . LEU A 1 165 ? 6.910 -1.148 -16.516 1.00 92.75 165 LEU A N 1
ATOM 1260 C CA . LEU A 1 165 ? 6.573 0.079 -17.222 1.00 92.75 165 LEU A CA 1
ATOM 1261 C C . LEU A 1 165 ? 7.842 0.938 -17.378 1.00 92.75 165 LEU A C 1
ATOM 1263 O O . LEU A 1 165 ? 8.514 1.218 -16.373 1.00 92.75 165 LEU A O 1
ATOM 1267 N N . PRO A 1 166 ? 8.196 1.347 -18.608 1.00 93.00 166 PRO A N 1
ATOM 1268 C CA . PRO A 1 166 ? 9.364 2.180 -18.857 1.00 93.00 166 PRO A CA 1
ATOM 1269 C C . PRO A 1 166 ? 9.086 3.635 -18.477 1.00 93.00 166 PRO A C 1
ATOM 1271 O O . PRO A 1 166 ? 8.172 4.261 -19.000 1.00 93.00 166 PRO A O 1
ATOM 1274 N N . LEU A 1 167 ? 9.904 4.204 -17.597 1.00 92.00 167 LEU A N 1
ATOM 1275 C CA . LEU A 1 167 ? 9.807 5.601 -17.179 1.00 92.00 167 LEU A CA 1
ATOM 1276 C C . LEU A 1 167 ? 10.943 6.447 -17.789 1.00 92.00 167 LEU A C 1
ATOM 1278 O O . LEU A 1 167 ? 12.016 5.918 -18.111 1.00 92.00 167 LEU A O 1
ATOM 1282 N N . PRO A 1 168 ? 10.763 7.778 -17.913 1.00 89.88 168 PRO A N 1
ATOM 1283 C CA . PRO A 1 168 ? 11.813 8.678 -18.376 1.00 89.88 168 PRO A CA 1
ATOM 1284 C C . PRO A 1 168 ? 13.110 8.533 -17.574 1.00 89.88 168 PRO A C 1
ATOM 1286 O O . PRO A 1 168 ? 13.098 8.317 -16.356 1.00 89.88 168 PRO A O 1
ATOM 1289 N N . GLY A 1 169 ? 14.239 8.671 -18.274 1.00 86.44 169 GLY A N 1
ATOM 1290 C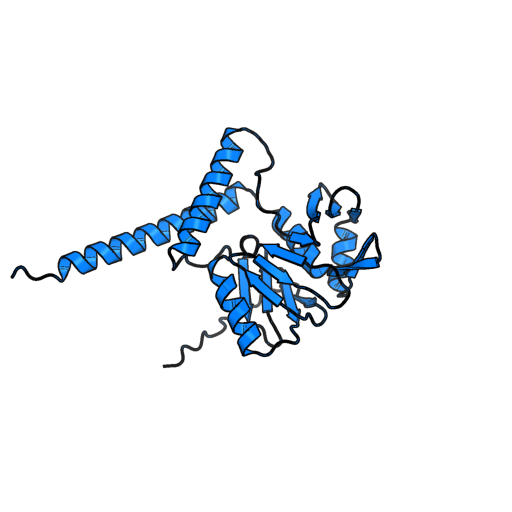 CA . GLY A 1 169 ? 15.574 8.512 -17.692 1.00 86.44 169 GLY A CA 1
ATOM 1291 C C . GLY A 1 169 ? 16.012 7.055 -17.507 1.00 86.44 169 GLY A C 1
ATOM 1292 O O . GLY A 1 169 ? 16.920 6.799 -16.726 1.00 86.44 169 GLY A O 1
ATOM 1293 N N . GLY A 1 170 ? 15.369 6.100 -18.191 1.00 86.62 170 GLY A N 1
ATOM 1294 C CA . GLY A 1 170 ? 15.713 4.673 -18.108 1.00 86.62 170 GLY A CA 1
ATOM 1295 C C . GLY A 1 170 ? 15.256 3.997 -16.813 1.00 86.62 170 GLY A C 1
ATOM 1296 O O . GLY A 1 170 ? 15.662 2.873 -16.525 1.00 86.62 170 GLY A O 1
ATOM 1297 N N . ARG A 1 171 ? 14.415 4.678 -16.028 1.00 89.50 171 ARG A N 1
ATOM 1298 C CA . ARG A 1 171 ? 13.812 4.136 -14.810 1.00 89.50 171 ARG A CA 1
ATOM 1299 C C . ARG A 1 171 ? 12.743 3.108 -15.175 1.00 89.50 171 ARG A C 1
ATOM 1301 O O . ARG A 1 171 ? 12.151 3.159 -16.249 1.00 89.50 171 ARG A O 1
ATOM 1308 N N . LEU A 1 172 ? 12.477 2.190 -14.256 1.00 90.12 172 LEU A N 1
ATOM 1309 C CA . LEU A 1 172 ? 11.506 1.116 -14.436 1.00 90.12 172 LEU A CA 1
ATOM 1310 C C . LEU A 1 172 ? 10.577 1.062 -13.225 1.00 90.12 172 LEU A C 1
ATOM 1312 O O . LEU A 1 172 ? 11.049 1.104 -12.088 1.00 90.12 172 LEU A O 1
ATOM 1316 N N . LEU A 1 173 ? 9.275 0.936 -13.478 1.00 90.94 173 LEU A N 1
ATOM 1317 C CA . LEU A 1 173 ? 8.262 0.659 -12.462 1.00 90.94 173 LEU A CA 1
ATOM 1318 C C . LEU A 1 173 ? 7.661 -0.717 -12.723 1.00 90.94 173 LEU A C 1
ATOM 1320 O O . LEU A 1 173 ? 7.161 -0.980 -13.809 1.00 90.94 173 LEU A O 1
ATOM 1324 N N . GLN A 1 174 ? 7.663 -1.597 -11.729 1.00 90.19 174 GLN A N 1
ATOM 1325 C CA . GLN A 1 174 ? 7.016 -2.900 -11.867 1.00 90.19 174 GLN A CA 1
ATOM 1326 C C . GLN A 1 174 ? 5.513 -2.726 -12.079 1.00 90.19 174 GLN A C 1
ATOM 1328 O O . GLN A 1 174 ? 4.826 -2.146 -11.236 1.00 90.19 174 GLN A O 1
ATOM 1333 N N . ALA A 1 175 ? 4.998 -3.246 -13.195 1.00 92.62 175 ALA A N 1
ATOM 1334 C CA . ALA A 1 175 ? 3.606 -3.036 -13.588 1.00 92.62 175 ALA A CA 1
ATOM 1335 C C . ALA A 1 175 ? 2.619 -3.636 -12.578 1.00 92.62 175 ALA A C 1
ATOM 1337 O O . ALA A 1 175 ? 1.550 -3.079 -12.355 1.00 92.62 175 ALA A O 1
ATOM 1338 N N . ALA A 1 176 ? 3.015 -4.711 -11.891 1.00 91.56 176 ALA A N 1
ATOM 1339 C CA . ALA A 1 176 ? 2.260 -5.264 -10.774 1.00 91.56 176 ALA A CA 1
ATOM 1340 C C . ALA A 1 176 ? 2.041 -4.213 -9.661 1.00 91.56 176 ALA A C 1
ATOM 1342 O O . ALA A 1 176 ? 0.917 -4.011 -9.216 1.00 91.56 176 ALA A O 1
ATOM 1343 N N . LEU A 1 177 ? 3.067 -3.455 -9.259 1.00 91.19 177 LEU A N 1
ATOM 1344 C CA . LEU A 1 177 ? 2.900 -2.403 -8.245 1.00 91.19 177 LEU A CA 1
ATOM 1345 C C . LEU A 1 177 ? 1.984 -1.275 -8.739 1.00 91.19 177 LEU A C 1
ATOM 1347 O O . LEU A 1 177 ? 1.136 -0.806 -7.986 1.00 91.19 177 LEU A O 1
ATOM 1351 N N . ALA A 1 178 ? 2.105 -0.880 -10.009 1.00 92.31 178 ALA A N 1
ATOM 1352 C CA . ALA A 1 178 ? 1.196 0.091 -10.620 1.00 92.31 178 ALA A CA 1
ATOM 1353 C C . ALA A 1 178 ? -0.259 -0.416 -10.640 1.00 92.31 178 ALA A C 1
ATOM 1355 O O . ALA A 1 178 ? -1.190 0.348 -10.391 1.00 92.31 178 ALA A O 1
ATOM 1356 N N . ARG A 1 179 ? -0.461 -1.722 -10.863 1.00 92.06 179 ARG A N 1
ATOM 1357 C CA . ARG A 1 179 ? -1.778 -2.367 -10.856 1.00 92.06 179 ARG A CA 1
ATOM 1358 C C . ARG A 1 179 ? -2.494 -2.234 -9.512 1.00 92.06 179 ARG A C 1
ATOM 1360 O O . ARG A 1 179 ? -3.717 -2.113 -9.535 1.00 92.06 179 ARG A O 1
ATOM 1367 N N . LEU A 1 180 ? -1.770 -2.197 -8.385 1.00 90.88 180 LEU A N 1
ATOM 1368 C CA . LEU A 1 180 ? -2.373 -1.932 -7.068 1.00 90.88 180 LEU A CA 1
ATOM 1369 C C . LEU A 1 180 ? -3.119 -0.605 -7.076 1.00 90.88 180 LEU A C 1
ATOM 1371 O O . LEU A 1 180 ? -4.297 -0.591 -6.755 1.00 90.88 180 LEU A O 1
ATOM 1375 N N . VAL A 1 181 ? -2.470 0.464 -7.543 1.00 90.81 181 VAL A N 1
ATOM 1376 C CA . VAL A 1 181 ? -3.074 1.804 -7.633 1.00 90.81 181 VAL A CA 1
ATOM 1377 C C . VAL A 1 181 ? -4.327 1.777 -8.504 1.00 90.81 181 VAL A C 1
ATOM 1379 O O . VAL A 1 181 ? -5.339 2.383 -8.170 1.00 90.81 181 VAL A O 1
ATOM 1382 N N . VAL A 1 182 ? -4.294 1.030 -9.612 1.00 90.31 182 VAL A N 1
ATOM 1383 C CA . VAL A 1 182 ? -5.461 0.889 -10.493 1.00 90.31 182 VAL A CA 1
ATOM 1384 C C . VAL A 1 182 ? -6.634 0.221 -9.777 1.00 90.31 182 VAL A C 1
ATOM 1386 O O . VAL A 1 182 ? -7.763 0.690 -9.905 1.00 90.31 182 VAL A O 1
ATOM 1389 N N . VAL A 1 183 ? -6.402 -0.869 -9.037 1.00 89.75 183 VAL A N 1
ATOM 1390 C CA . VAL A 1 183 ? -7.501 -1.555 -8.337 1.00 89.75 183 VAL A CA 1
ATOM 1391 C C . VAL A 1 183 ? -8.008 -0.759 -7.140 1.00 89.75 183 VAL A C 1
ATOM 1393 O O . VAL A 1 183 ? -9.211 -0.727 -6.895 1.00 89.75 183 VAL A O 1
ATOM 1396 N N . THR A 1 184 ? -7.130 -0.055 -6.427 1.00 88.19 184 THR A N 1
ATOM 1397 C CA . THR A 1 184 ? -7.513 0.744 -5.260 1.00 88.19 184 THR A CA 1
ATOM 1398 C C . THR A 1 184 ? -8.157 2.076 -5.636 1.00 88.19 184 THR A C 1
ATOM 1400 O O . THR A 1 184 ? -8.983 2.572 -4.868 1.00 88.19 184 THR A O 1
ATOM 1403 N N . ALA A 1 185 ? -7.882 2.624 -6.825 1.00 84.81 185 ALA A N 1
ATOM 1404 C CA . ALA A 1 185 ? -8.517 3.844 -7.330 1.00 84.81 185 ALA A CA 1
ATOM 1405 C C . ALA A 1 185 ? -10.039 3.713 -7.511 1.00 84.81 185 ALA A C 1
ATOM 1407 O O . ALA A 1 185 ? -10.759 4.703 -7.396 1.00 84.81 185 ALA A O 1
ATOM 1408 N N . GLY A 1 186 ? -10.549 2.498 -7.749 1.00 74.44 186 GLY A N 1
ATOM 1409 C CA . GLY A 1 186 ? -11.988 2.232 -7.855 1.00 74.44 186 GLY A CA 1
ATOM 1410 C C . GLY A 1 186 ? -12.751 2.332 -6.527 1.00 74.44 186 GLY A C 1
ATOM 1411 O O . GLY A 1 186 ? -13.985 2.308 -6.517 1.00 74.44 186 GLY A O 1
ATOM 1412 N N . ARG A 1 187 ? -12.045 2.447 -5.394 1.00 79.81 187 ARG A N 1
ATOM 1413 C CA . ARG A 1 187 ? -12.660 2.482 -4.064 1.00 79.81 187 ARG A CA 1
ATOM 1414 C C . ARG A 1 187 ? -13.352 3.807 -3.806 1.00 79.81 187 ARG A C 1
ATOM 1416 O O . ARG A 1 187 ? -12.774 4.885 -3.934 1.00 79.81 187 ARG A O 1
ATOM 1423 N N . LYS A 1 188 ? -14.590 3.728 -3.322 1.00 75.88 188 LYS A N 1
ATOM 1424 C CA . LYS A 1 188 ? -15.331 4.915 -2.893 1.00 75.88 188 LYS A CA 1
ATOM 1425 C C . LYS A 1 188 ? -14.736 5.451 -1.593 1.00 75.88 188 LYS A C 1
ATOM 1427 O O . LYS A 1 188 ? -14.650 4.727 -0.603 1.00 75.88 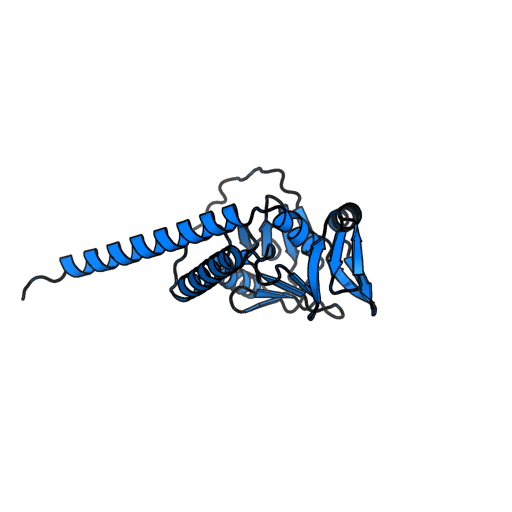188 LYS A O 1
ATOM 1432 N N . THR A 1 189 ? -14.428 6.747 -1.551 1.00 75.56 189 THR A N 1
ATOM 1433 C CA . THR A 1 189 ? -13.935 7.441 -0.346 1.00 75.56 189 THR A CA 1
ATOM 1434 C C . THR A 1 189 ? -14.818 7.189 0.882 1.00 75.56 189 THR A C 1
ATOM 1436 O O . THR A 1 189 ? -14.307 6.955 1.977 1.00 75.56 189 THR A O 1
ATOM 1439 N N . SER A 1 190 ? -16.142 7.145 0.696 1.00 75.25 190 SER A N 1
ATOM 1440 C CA . SER A 1 190 ? -17.112 6.854 1.760 1.00 75.25 190 SER A CA 1
ATOM 1441 C C . SER A 1 190 ? -16.942 5.459 2.367 1.00 75.25 190 SER A C 1
ATOM 1443 O O . SER A 1 190 ? -17.152 5.268 3.563 1.00 75.25 190 SER A O 1
ATOM 1445 N N . GLU A 1 191 ? -16.560 4.470 1.558 1.00 81.75 191 GLU A N 1
ATOM 1446 C CA . GLU A 1 191 ? -16.331 3.104 2.021 1.00 81.75 191 GLU A CA 1
ATOM 1447 C C . GLU A 1 191 ? -15.056 3.021 2.861 1.00 81.75 191 GLU A C 1
ATOM 1449 O O . GLU A 1 191 ? -15.065 2.448 3.953 1.00 81.75 191 GLU A O 1
ATOM 1454 N N . THR A 1 192 ? -13.978 3.650 2.387 1.00 82.88 192 THR A N 1
ATOM 1455 C CA . THR A 1 192 ? -12.716 3.760 3.125 1.00 82.88 192 THR A CA 1
ATOM 1456 C C . THR A 1 192 ? -12.935 4.431 4.479 1.00 82.88 192 THR A C 1
ATOM 1458 O O . THR A 1 192 ? -12.523 3.886 5.505 1.00 82.88 192 THR A O 1
ATOM 1461 N N . ARG A 1 193 ? -13.677 5.547 4.506 1.00 86.06 193 ARG A N 1
ATOM 1462 C CA . ARG A 1 193 ? -14.057 6.246 5.742 1.00 86.06 193 ARG A CA 1
ATOM 1463 C C . ARG A 1 193 ? -14.854 5.345 6.686 1.00 86.06 193 ARG A C 1
ATOM 1465 O O .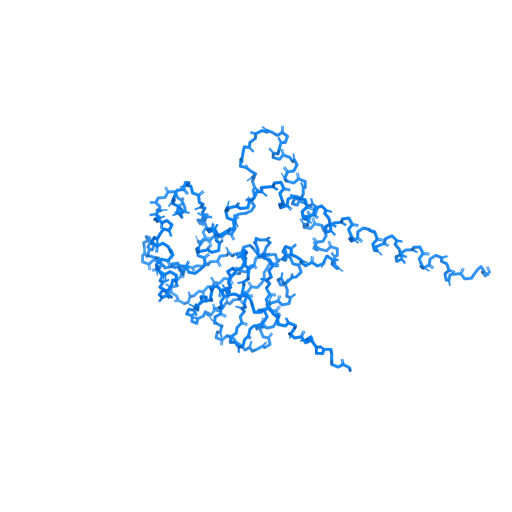 ARG A 1 193 ? -14.537 5.266 7.871 1.00 86.06 193 ARG A O 1
ATOM 1472 N N . ALA A 1 194 ? -15.862 4.640 6.173 1.00 88.06 194 ALA A N 1
ATOM 1473 C CA . ALA A 1 194 ? -16.697 3.756 6.982 1.00 88.06 194 ALA A CA 1
ATOM 1474 C C . ALA A 1 194 ? -15.892 2.602 7.601 1.00 88.06 194 ALA A C 1
ATOM 1476 O O . ALA A 1 194 ? -16.099 2.261 8.765 1.00 88.06 194 ALA A O 1
ATOM 1477 N N . VAL A 1 195 ? -14.958 2.007 6.852 1.00 89.44 195 VAL A N 1
ATOM 1478 C CA . VAL A 1 195 ? -14.066 0.966 7.384 1.00 89.44 195 VAL A CA 1
ATOM 1479 C C . VAL A 1 195 ? -13.150 1.525 8.466 1.00 89.44 195 VAL A C 1
ATOM 1481 O O . VAL A 1 195 ? -13.039 0.924 9.535 1.00 89.44 195 VAL A O 1
ATOM 1484 N N . LEU A 1 196 ? -12.536 2.682 8.224 1.00 90.62 196 LEU A N 1
ATOM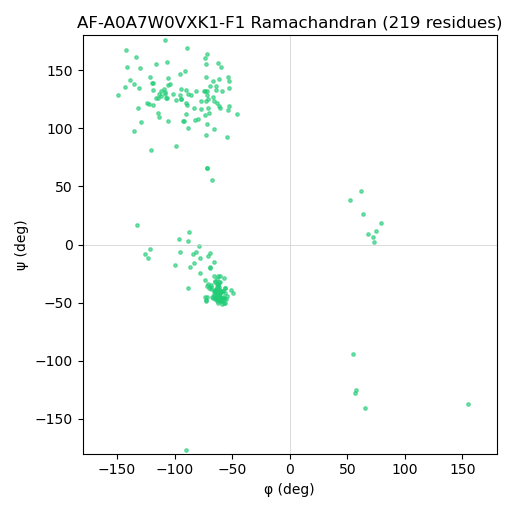 1485 C CA . LEU A 1 196 ? -11.637 3.322 9.178 1.00 90.62 196 LEU A CA 1
ATOM 1486 C C . LEU A 1 196 ? -12.353 3.677 10.490 1.00 90.62 196 LEU A C 1
ATOM 1488 O O . LEU A 1 196 ? -11.886 3.310 11.567 1.00 90.62 196 LEU A O 1
ATOM 1492 N N . SER A 1 197 ? -13.532 4.298 10.395 1.00 93.06 197 SER A N 1
ATOM 1493 C CA . SER A 1 197 ? -14.373 4.647 11.545 1.00 93.06 197 SER A CA 1
ATOM 1494 C C . SER A 1 197 ? -14.752 3.415 12.376 1.00 93.06 197 SER A C 1
ATOM 1496 O O . SER A 1 197 ? -14.587 3.420 13.597 1.00 93.06 197 SER A O 1
ATOM 1498 N N . ARG A 1 198 ? -15.161 2.311 11.730 1.00 94.31 198 ARG A N 1
ATOM 1499 C CA . ARG A 1 198 ? -15.466 1.052 12.434 1.00 94.31 198 ARG A CA 1
ATOM 1500 C C . ARG A 1 198 ? -14.266 0.495 13.199 1.00 94.31 198 ARG A C 1
ATOM 1502 O O . ARG A 1 198 ? -14.431 0.003 14.312 1.00 94.31 198 ARG A O 1
ATOM 1509 N N . ARG A 1 199 ? -13.065 0.558 12.618 1.00 94.56 199 ARG A N 1
ATOM 1510 C CA . ARG A 1 199 ? -11.837 0.061 13.263 1.00 94.56 199 ARG A CA 1
ATOM 1511 C C . ARG A 1 199 ? -11.476 0.870 14.504 1.00 94.56 199 ARG A C 1
ATOM 1513 O O . ARG A 1 199 ? -11.108 0.279 15.516 1.00 94.56 199 ARG A O 1
ATOM 1520 N N . ILE A 1 200 ? -11.603 2.194 14.423 1.00 94.81 200 ILE A N 1
ATOM 1521 C CA . ILE A 1 200 ? -11.358 3.107 15.545 1.00 94.81 200 ILE A CA 1
ATOM 1522 C C . ILE A 1 200 ? -12.348 2.820 16.677 1.00 94.81 200 ILE A C 1
ATOM 1524 O O . ILE A 1 200 ? -11.920 2.564 17.799 1.00 94.81 200 ILE A O 1
ATOM 1528 N N . ALA A 1 201 ? -13.647 2.747 16.369 1.00 94.81 201 ALA A N 1
ATOM 1529 C CA . ALA A 1 201 ? -14.682 2.462 17.364 1.00 94.81 201 ALA A CA 1
ATOM 1530 C C . ALA A 1 201 ? -14.463 1.110 18.070 1.00 94.81 201 ALA A C 1
ATOM 1532 O O . ALA A 1 201 ? -14.622 1.004 19.285 1.00 94.81 201 ALA A O 1
ATOM 1533 N N . ALA A 1 202 ? -14.043 0.078 17.329 1.00 93.62 202 ALA A N 1
ATOM 1534 C CA . ALA A 1 202 ? -13.724 -1.225 17.911 1.00 93.62 202 ALA A CA 1
ATOM 1535 C C . ALA A 1 202 ? -12.532 -1.161 18.886 1.00 93.62 202 ALA A C 1
ATOM 1537 O O . ALA A 1 202 ? -12.544 -1.829 19.918 1.00 93.62 202 ALA A O 1
ATOM 1538 N N . TYR A 1 203 ? -11.503 -0.364 18.583 1.00 93.62 203 TYR A N 1
ATOM 1539 C CA . TYR A 1 203 ? -10.374 -0.162 19.494 1.00 93.62 203 TYR A CA 1
ATOM 1540 C C . TYR A 1 203 ? -10.789 0.591 20.763 1.00 93.62 203 TYR A C 1
ATOM 1542 O O . TYR A 1 203 ? -10.439 0.163 21.862 1.00 93.62 203 TYR A O 1
ATOM 1550 N N . GLU A 1 204 ? -11.565 1.668 20.621 1.00 93.88 204 GLU A N 1
ATOM 1551 C CA . GLU A 1 204 ? -12.052 2.471 21.750 1.00 93.88 204 GLU A CA 1
ATOM 1552 C C . GLU A 1 204 ? -12.928 1.643 22.703 1.00 93.88 204 GLU A C 1
ATOM 1554 O O . GLU A 1 204 ? -12.734 1.703 23.917 1.00 93.88 204 GLU A O 1
ATOM 1559 N N . ALA A 1 205 ? -13.823 0.806 22.166 1.00 92.56 205 ALA A N 1
ATOM 1560 C CA . ALA A 1 205 ? -14.640 -0.106 22.966 1.00 92.56 205 ALA A CA 1
ATOM 1561 C C . ALA A 1 205 ? -13.779 -1.098 23.772 1.00 92.56 205 ALA A C 1
ATOM 1563 O O . ALA A 1 205 ? -13.931 -1.212 24.987 1.00 92.56 205 ALA A O 1
ATOM 1564 N N . ASN A 1 206 ? -12.805 -1.745 23.121 1.00 89.62 206 ASN A N 1
ATOM 1565 C CA . ASN A 1 206 ? -11.906 -2.695 23.787 1.00 89.62 206 ASN A CA 1
ATOM 1566 C C . ASN A 1 206 ? -11.041 -2.030 24.874 1.00 89.62 206 ASN A C 1
ATOM 1568 O O . ASN A 1 206 ? -10.755 -2.639 25.906 1.00 89.62 206 ASN A O 1
ATOM 1572 N N . ALA A 1 207 ? -10.605 -0.786 24.655 1.00 87.06 207 ALA A N 1
ATOM 1573 C CA . ALA A 1 207 ? -9.835 -0.025 25.636 1.00 87.06 207 ALA A CA 1
ATOM 1574 C C . ALA A 1 207 ? -10.678 0.358 26.867 1.00 87.06 207 ALA A C 1
ATOM 1576 O O . ALA A 1 207 ? -10.189 0.306 28.002 1.00 87.06 207 ALA A O 1
ATOM 1577 N N . LEU A 1 208 ? -11.952 0.703 26.655 1.00 81.31 208 LEU A N 1
ATOM 1578 C CA . LEU A 1 208 ? -12.896 1.003 27.730 1.00 81.31 208 LEU A CA 1
ATOM 1579 C C . LEU A 1 208 ? -13.181 -0.239 28.591 1.00 81.31 208 LEU A C 1
ATOM 1581 O O . LEU A 1 208 ? -13.108 -0.168 29.819 1.00 81.31 208 LEU A O 1
ATOM 1585 N N . ASP A 1 209 ? -13.404 -1.394 27.959 1.00 82.88 209 ASP A N 1
ATOM 1586 C CA . ASP A 1 209 ? -13.637 -2.670 28.649 1.00 82.88 209 ASP A CA 1
ATOM 1587 C C . ASP A 1 209 ? -12.427 -3.113 29.487 1.00 82.88 209 ASP A C 1
ATOM 1589 O O . ASP A 1 209 ? -12.577 -3.569 30.628 1.00 82.88 209 ASP A O 1
ATOM 1593 N N . ALA A 1 210 ? -11.211 -2.925 28.965 1.00 80.81 210 ALA A N 1
ATOM 1594 C CA . ALA A 1 210 ? -9.975 -3.212 29.694 1.00 80.81 210 ALA A CA 1
ATOM 1595 C C . ALA A 1 210 ? -9.805 -2.326 30.941 1.00 80.81 210 ALA A C 1
ATOM 1597 O O . ALA A 1 210 ? -9.266 -2.777 31.954 1.00 80.81 210 ALA A O 1
ATOM 1598 N N . THR A 1 211 ? -10.275 -1.079 30.880 1.00 78.50 211 THR A N 1
ATOM 1599 C CA . THR A 1 211 ? -10.213 -0.130 31.999 1.00 78.50 211 THR A CA 1
ATOM 1600 C C . THR A 1 211 ? -11.224 -0.514 33.079 1.00 78.50 211 THR A C 1
ATOM 1602 O O . THR A 1 211 ? -10.840 -0.693 34.232 1.00 78.50 211 THR A O 1
ATOM 1605 N N . ASN A 1 212 ? -12.479 -0.769 32.694 1.00 75.62 212 ASN A N 1
ATOM 1606 C CA . ASN A 1 212 ? -13.548 -1.191 33.608 1.00 75.62 212 ASN A CA 1
ATOM 1607 C C . ASN A 1 212 ? -13.250 -2.525 34.315 1.00 75.62 212 ASN A C 1
ATOM 1609 O O . ASN A 1 212 ? -13.654 -2.725 35.461 1.00 75.62 212 ASN A O 1
ATOM 1613 N N . SER A 1 213 ? -12.534 -3.437 33.648 1.00 76.31 213 SER A N 1
ATOM 1614 C CA . SER A 1 213 ? -12.126 -4.721 34.233 1.00 76.31 213 SER A CA 1
ATOM 1615 C C . SER A 1 213 ? -11.058 -4.549 35.319 1.00 76.31 213 SER A C 1
ATOM 1617 O O . SER A 1 213 ? -11.134 -5.200 36.353 1.00 76.31 213 SER A O 1
ATOM 1619 N N . ARG A 1 214 ? -10.107 -3.618 35.143 1.00 73.75 214 ARG A N 1
ATOM 1620 C CA . ARG A 1 214 ? -9.079 -3.320 36.160 1.00 73.75 214 ARG A CA 1
ATOM 1621 C C . ARG A 1 214 ? -9.655 -2.649 37.405 1.00 73.75 214 ARG A C 1
ATOM 1623 O O . ARG A 1 214 ? -9.192 -2.929 38.501 1.00 73.75 214 ARG A O 1
ATOM 1630 N N . SER A 1 215 ? -10.675 -1.806 37.245 1.00 70.25 215 SER A N 1
ATOM 1631 C CA . SER A 1 215 ? -11.344 -1.121 38.362 1.00 70.25 215 SER A CA 1
ATOM 1632 C C . SER A 1 215 ? -12.157 -2.056 39.265 1.00 70.25 215 SER A C 1
ATOM 1634 O O . SER A 1 215 ? -12.467 -1.686 40.390 1.00 70.25 215 SER A O 1
ATOM 1636 N N . ARG A 1 216 ? -12.538 -3.249 38.785 1.00 64.88 216 ARG A N 1
ATOM 1637 C CA . ARG A 1 216 ? -13.284 -4.250 39.571 1.00 64.88 216 ARG A CA 1
ATOM 1638 C C . ARG A 1 216 ? -12.393 -5.176 40.401 1.00 64.88 216 ARG A C 1
ATOM 1640 O O . ARG A 1 216 ? -12.895 -5.770 41.350 1.00 64.88 216 ARG A O 1
ATOM 1647 N N . ASP A 1 217 ? -11.112 -5.281 40.057 1.00 64.31 217 ASP A N 1
ATOM 1648 C CA . ASP A 1 217 ? -10.154 -6.186 40.702 1.00 64.31 217 ASP A CA 1
ATOM 1649 C C . ASP A 1 217 ? -9.318 -5.509 41.809 1.00 64.31 217 ASP A C 1
ATOM 1651 O O . ASP A 1 217 ? -8.435 -6.148 42.382 1.00 64.31 217 ASP A O 1
ATOM 1655 N N . GLU A 1 218 ? -9.584 -4.241 42.149 1.00 53.97 218 GLU A N 1
ATOM 1656 C CA . GLU A 1 218 ? -9.047 -3.610 43.362 1.00 53.97 218 GLU A CA 1
ATOM 1657 C C . GLU A 1 218 ? -9.998 -3.868 44.547 1.00 53.97 218 GLU A C 1
ATOM 1659 O O . GLU A 1 218 ? -11.022 -3.193 44.664 1.00 53.97 218 GLU A O 1
ATOM 1664 N N . PRO A 1 219 ? -9.711 -4.839 45.442 1.00 57.03 219 PRO A N 1
ATOM 1665 C CA . PRO A 1 219 ? -10.450 -4.948 46.688 1.00 57.03 219 PRO A CA 1
ATOM 1666 C C . PRO A 1 219 ? -10.125 -3.726 47.549 1.00 57.03 219 PRO A C 1
ATOM 1668 O O . PRO A 1 219 ? -8.950 -3.442 47.799 1.00 57.03 219 PRO A O 1
ATOM 1671 N N . GLU A 1 220 ? -11.171 -3.032 48.003 1.00 54.00 220 GLU A N 1
ATOM 1672 C CA . GLU A 1 220 ? -11.092 -2.014 49.052 1.00 54.00 220 GLU A CA 1
ATOM 1673 C C . GLU A 1 220 ? -10.235 -2.563 50.206 1.00 54.00 220 GLU A C 1
ATOM 1675 O O . GLU A 1 220 ? -10.589 -3.561 50.841 1.00 54.00 220 GLU A O 1
ATOM 1680 N N . ARG A 1 221 ? -9.057 -1.965 50.405 1.00 51.91 221 ARG A N 1
ATOM 1681 C CA . ARG A 1 221 ? -8.180 -2.226 51.550 1.00 51.91 221 ARG A CA 1
ATOM 1682 C C . ARG A 1 221 ? -8.393 -1.174 52.619 1.00 51.91 221 ARG A C 1
ATOM 1684 O O . ARG A 1 221 ? -8.500 0.013 52.242 1.00 51.91 221 ARG A O 1
#

Nearest PDB structures (foldseek):
  2yt2-assembly1_A  TM=7.394E-01  e=7.054E+00  Homo sapiens
  5cj3-assembly1_B  TM=5.489E-01  e=3.446E+00  Streptomyces pilosus
  4d4o-assembly1_A-2  TM=4.064E-01  e=5.898E+00  Saccharomyces cerevisiae

Mean predicted aligned error: 8.61 Å

pLDDT: mean 82.3, std 16.68, range [27.22, 97.38]